Protein AF-A0A3E4VTP7-F1 (afdb_monomer)

Radius of gyration: 23.49 Å; Cα contacts (8 Å, |Δi|>4): 330; chains: 1; bounding box: 49×28×73 Å

pLDDT: mean 88.79, std 12.53, range [45.19, 98.56]

Foldseek 3Di:
DWWKWKWFQWPQGIWIQGPVQQWIDDPNDIWHFPDADPDPFQWTWTDDDPWTWIWHCPVVQQWIWIWGFADWADQPPPFIARLVCLLVQLLVCLVVLCVVLVPDDPLSVLLNVVLVVQSVQSNVVQWHHYNVLDIGGNVCPLDDDDDQDPVPPPDDDPDSSVSSNSSSVSSVVCVVVGDGDPDSIGIDPDIIRGPDIDIDD

Sequence (201 aa):
MRATVYTFVTSGGTFKIYKESNLISFKDRTYNIVKEGKDDTNYMVCKSDNTIKLIRFDLANDNIIEYDYIETFEWKDVALYDKAKLVAGLYRNIDTYIHNNNLKGDKAVMFRKYAGIMIGGIQDGTITMNNNGSFTDSTGKLSSDGTFDKTWTGKKKNTLNNILNLVADYIIDYLPQMPILDSCWQQVGKPYLILKANKSE

Secondary structure (DSSP, 8-state):
-PPPEEEEEETTEEEEEEGGGTEEEETTEEEEEEEEPPGGG-EEEEEETTEEEEEEEEGGGTEEEEEEE--EEEETTTEEEEHHHHHHHHHHHHHHHHHHTT--THHHHHHHHHHHHHHHHHHHT-EEE-TTS-EEETTSTT--SS---TT-TTSS---HHHHHHHHHHHHHHHGGGSPPBSSSEEE-SS-EEEEEEEEE-

Nearest PDB structures (foldseek):
  2kd2-assembly1_A  TM=4.462E-01  e=1.427E+00  Mus musculus

Organism: NCBI:txid310297

Structure (mmCIF, N/CA/C/O backbone):
data_AF-A0A3E4VTP7-F1
#
_entry.id   AF-A0A3E4VTP7-F1
#
loop_
_atom_site.group_PDB
_atom_site.id
_atom_site.type_symbol
_atom_site.label_atom_id
_atom_site.label_alt_id
_atom_site.label_comp_id
_atom_site.label_asym_id
_atom_site.label_entity_id
_atom_site.label_seq_id
_atom_site.pdbx_PDB_ins_code
_atom_site.Cartn_x
_atom_site.Cartn_y
_atom_site.Cartn_z
_atom_site.occupancy
_atom_site.B_iso_or_equiv
_atom_site.auth_seq_id
_atom_site.auth_comp_id
_atom_site.auth_asym_id
_atom_site.auth_atom_id
_atom_site.pdbx_PDB_model_num
ATOM 1 N N . MET A 1 1 ? 9.468 15.297 -38.541 1.00 57.06 1 MET A N 1
ATOM 2 C CA . MET A 1 1 ? 10.295 15.123 -37.329 1.00 57.06 1 MET A CA 1
ATOM 3 C C . MET A 1 1 ? 10.502 13.630 -37.152 1.00 57.06 1 MET A C 1
ATOM 5 O O . MET A 1 1 ? 9.531 12.898 -37.290 1.00 57.06 1 MET A O 1
ATOM 9 N N . ARG A 1 2 ? 11.742 13.182 -36.981 1.00 65.62 2 ARG A N 1
ATOM 10 C CA . ARG A 1 2 ? 12.085 11.774 -36.758 1.00 65.62 2 ARG A CA 1
ATOM 11 C C . ARG A 1 2 ? 11.952 11.491 -35.260 1.00 65.62 2 ARG A C 1
ATOM 13 O O . ARG A 1 2 ? 12.469 12.277 -34.474 1.00 65.62 2 ARG A O 1
ATOM 20 N N . ALA A 1 3 ? 11.156 10.492 -34.882 1.00 83.62 3 ALA A N 1
ATOM 21 C CA . ALA A 1 3 ? 10.877 10.195 -33.479 1.00 83.62 3 ALA A CA 1
ATOM 22 C C . ALA A 1 3 ? 12.016 9.343 -32.912 1.00 83.62 3 ALA A C 1
ATOM 24 O O . ALA A 1 3 ? 12.280 8.249 -33.413 1.00 83.62 3 ALA A O 1
ATOM 25 N N . THR A 1 4 ? 12.678 9.836 -31.871 1.00 92.50 4 THR A N 1
ATOM 26 C CA . THR A 1 4 ? 13.746 9.116 -31.192 1.00 92.50 4 THR A CA 1
ATOM 27 C C . THR A 1 4 ? 13.151 7.955 -30.406 1.00 92.50 4 THR A C 1
ATOM 29 O O . THR A 1 4 ? 12.372 8.149 -29.466 1.00 92.50 4 THR A O 1
ATOM 32 N N . VAL A 1 5 ? 13.574 6.737 -30.745 1.00 94.12 5 VAL A N 1
ATOM 33 C CA . VAL A 1 5 ? 13.184 5.526 -30.017 1.00 94.12 5 VAL A CA 1
ATOM 34 C C . VAL A 1 5 ? 14.414 4.850 -29.432 1.00 94.12 5 VAL A C 1
ATOM 36 O O . VAL A 1 5 ? 15.322 4.444 -30.161 1.00 94.12 5 VAL A O 1
ATOM 39 N N . TYR A 1 6 ? 14.425 4.687 -28.110 1.00 94.12 6 TYR A N 1
ATOM 40 C CA . TYR A 1 6 ? 15.395 3.837 -27.420 1.00 94.12 6 TYR A CA 1
ATOM 41 C C . TYR A 1 6 ? 14.793 2.450 -27.241 1.00 94.12 6 TYR A C 1
ATOM 43 O O . TYR A 1 6 ? 13.688 2.317 -26.721 1.00 94.12 6 TYR A O 1
ATOM 51 N N . THR A 1 7 ? 15.503 1.416 -27.678 1.00 95.06 7 THR A N 1
ATOM 52 C CA . THR A 1 7 ? 15.056 0.023 -27.599 1.00 95.06 7 THR A CA 1
ATOM 53 C C . THR A 1 7 ? 16.036 -0.791 -26.770 1.00 95.06 7 THR A C 1
ATOM 55 O O . THR A 1 7 ? 17.199 -0.912 -27.151 1.00 95.06 7 THR A O 1
ATOM 58 N N . PHE A 1 8 ? 15.552 -1.404 -25.694 1.00 95.31 8 PHE A N 1
ATOM 59 C CA . PHE A 1 8 ? 16.302 -2.352 -24.876 1.00 95.31 8 PHE A CA 1
ATOM 60 C C . PHE A 1 8 ? 15.713 -3.746 -25.064 1.00 95.31 8 PHE A C 1
ATOM 62 O O . PHE A 1 8 ? 14.567 -4.004 -24.697 1.00 95.31 8 PHE A O 1
ATOM 69 N N . VAL A 1 9 ? 16.490 -4.653 -25.644 1.00 95.56 9 VAL A N 1
ATOM 70 C CA . VAL A 1 9 ? 16.162 -6.079 -25.662 1.00 95.56 9 VAL A CA 1
ATOM 71 C C . VAL A 1 9 ? 16.656 -6.662 -24.349 1.00 95.56 9 VAL A C 1
ATOM 73 O O . VAL A 1 9 ? 17.843 -6.562 -24.043 1.00 95.56 9 VAL A O 1
ATOM 76 N N . THR A 1 10 ? 15.753 -7.255 -23.577 1.00 95.19 10 THR A N 1
ATOM 77 C CA . THR A 1 10 ? 16.058 -7.836 -22.268 1.00 95.19 10 THR A CA 1
ATOM 78 C C . THR A 1 10 ? 15.679 -9.310 -22.217 1.00 95.19 10 THR A C 1
ATOM 80 O O . THR A 1 10 ? 14.916 -9.799 -23.052 1.00 95.19 10 THR A O 1
ATOM 83 N N . SER A 1 11 ? 16.150 -10.005 -21.186 1.00 94.31 11 SER A N 1
ATOM 84 C CA . SER A 1 11 ? 15.730 -11.375 -20.855 1.00 94.31 11 SER A CA 1
ATOM 85 C C . SER A 1 11 ? 14.214 -11.542 -20.651 1.00 94.31 11 SER A C 1
ATOM 87 O O . SER A 1 11 ? 13.704 -12.649 -20.801 1.00 94.31 11 SER A O 1
ATOM 89 N N . GLY A 1 12 ? 13.481 -10.466 -20.333 1.00 90.12 12 GLY A N 1
ATOM 90 C CA . GLY A 1 12 ? 12.031 -10.487 -20.100 1.00 90.12 12 GLY A CA 1
ATOM 91 C C . GLY A 1 12 ? 11.178 -9.891 -21.221 1.00 90.12 12 GLY A C 1
ATOM 92 O O . GLY A 1 12 ? 9.968 -9.750 -21.034 1.00 90.12 12 GLY A O 1
ATOM 93 N N . GLY A 1 13 ? 11.782 -9.508 -22.350 1.00 91.62 13 GLY A N 1
ATOM 94 C CA . GLY A 1 13 ? 11.101 -8.864 -23.475 1.00 91.62 13 GLY A CA 1
ATOM 95 C C . GLY A 1 13 ? 11.787 -7.579 -23.939 1.00 91.62 13 GLY A C 1
ATOM 96 O O . GLY A 1 13 ? 12.895 -7.251 -23.518 1.00 91.62 13 GLY A O 1
ATOM 97 N N . THR A 1 14 ? 11.129 -6.836 -24.827 1.00 94.06 14 THR A N 1
ATOM 98 C CA . THR A 1 14 ? 11.679 -5.591 -25.385 1.00 94.06 14 THR A CA 1
ATOM 99 C C . THR A 1 14 ? 11.030 -4.376 -24.732 1.00 94.06 14 THR A C 1
ATOM 101 O O . THR A 1 14 ? 9.811 -4.230 -24.801 1.00 94.06 14 THR A O 1
ATOM 104 N N . PHE A 1 15 ? 11.839 -3.494 -24.143 1.00 93.81 15 PHE A N 1
ATOM 105 C CA . PHE A 1 15 ? 11.421 -2.158 -23.721 1.00 93.81 15 PHE A CA 1
ATOM 106 C C . PHE A 1 15 ? 11.662 -1.163 -24.853 1.00 93.81 15 PHE A C 1
ATOM 108 O O . PHE A 1 15 ? 12.735 -1.158 -25.460 1.00 93.81 15 PHE A O 1
ATOM 115 N N . LYS A 1 16 ? 10.688 -0.293 -25.114 1.00 95.00 16 LYS A N 1
ATOM 116 C CA . LYS A 1 16 ? 10.824 0.826 -26.054 1.00 95.00 16 LYS A CA 1
ATOM 117 C C . LYS A 1 16 ? 10.426 2.128 -25.387 1.00 95.00 16 LYS A C 1
ATOM 119 O O . LYS A 1 16 ? 9.332 2.202 -24.841 1.00 95.00 16 LYS A O 1
ATOM 124 N N . ILE A 1 17 ? 11.278 3.141 -25.473 1.00 94.62 17 ILE A N 1
ATOM 125 C CA . ILE A 1 17 ? 11.015 4.497 -24.986 1.00 94.62 17 ILE A CA 1
ATOM 126 C C . ILE A 1 17 ? 10.865 5.402 -26.204 1.00 94.62 17 ILE A C 1
ATOM 128 O O . ILE A 1 17 ? 11.804 5.530 -26.990 1.00 94.62 17 ILE A O 1
ATOM 132 N N . TYR A 1 18 ? 9.697 6.019 -26.352 1.00 93.81 18 TYR A N 1
ATOM 133 C CA . TYR A 1 18 ? 9.375 6.966 -27.416 1.00 93.81 18 TYR A CA 1
ATOM 134 C C . TYR A 1 18 ? 9.501 8.381 -26.851 1.00 93.81 18 TYR A C 1
ATOM 136 O O . TYR A 1 18 ? 8.583 8.866 -26.182 1.00 93.81 18 TYR A O 1
ATOM 144 N N . LYS A 1 19 ? 10.649 9.024 -27.086 1.00 88.69 19 LYS A N 1
ATOM 145 C CA . LYS A 1 19 ? 11.051 10.248 -26.376 1.00 88.69 19 LYS A CA 1
ATOM 146 C C . LYS A 1 19 ? 10.074 11.401 -26.600 1.00 88.69 19 LYS A C 1
ATOM 148 O O . LYS A 1 19 ? 9.619 12.019 -25.651 1.00 88.69 19 LYS A O 1
ATOM 153 N N . GLU A 1 20 ? 9.713 11.673 -27.848 1.00 90.12 20 GLU A N 1
ATOM 154 C CA . GLU A 1 20 ? 8.872 12.823 -28.199 1.00 90.12 20 GLU A CA 1
ATOM 155 C C . GLU A 1 20 ? 7.401 12.612 -27.822 1.00 90.12 20 GLU A C 1
ATOM 157 O O . GLU A 1 20 ? 6.649 13.575 -27.708 1.00 90.12 20 GLU A O 1
ATOM 162 N N . SER A 1 21 ? 6.979 11.359 -27.630 1.00 91.12 21 SER A N 1
ATOM 163 C CA . SER A 1 21 ? 5.615 11.019 -27.207 1.00 91.12 21 SER A CA 1
ATOM 164 C C . SER A 1 21 ? 5.485 10.807 -25.697 1.00 91.12 21 SER A C 1
ATOM 166 O O . SER A 1 21 ? 4.370 10.611 -25.227 1.00 91.12 21 SER A O 1
ATOM 168 N N . ASN A 1 22 ? 6.589 10.837 -24.937 1.00 92.81 22 ASN A N 1
ATOM 169 C CA . ASN A 1 22 ? 6.624 10.495 -23.511 1.00 92.81 22 ASN A CA 1
ATOM 170 C C . ASN A 1 22 ? 5.959 9.138 -23.216 1.00 92.81 22 ASN A C 1
ATOM 172 O O . ASN A 1 22 ? 5.164 9.010 -22.285 1.00 92.81 22 ASN A O 1
ATOM 176 N N . LEU A 1 23 ? 6.263 8.117 -24.022 1.00 94.06 23 LEU A N 1
ATOM 177 C CA . LEU A 1 23 ? 5.707 6.774 -23.855 1.00 94.06 23 LEU A CA 1
ATOM 178 C C . LEU A 1 23 ? 6.805 5.756 -23.588 1.00 94.06 23 LEU A C 1
ATOM 180 O O . LEU A 1 23 ? 7.872 5.800 -24.200 1.00 94.06 23 LEU A O 1
ATOM 184 N N . ILE A 1 24 ? 6.485 4.765 -22.764 1.00 93.94 24 ILE A N 1
ATOM 185 C CA . ILE A 1 24 ? 7.241 3.520 -22.689 1.00 93.94 24 ILE A CA 1
ATOM 186 C C . ILE A 1 24 ? 6.337 2.342 -23.036 1.00 93.94 24 ILE A C 1
ATOM 188 O O . ILE A 1 24 ? 5.177 2.293 -22.630 1.00 93.94 24 ILE A O 1
ATOM 192 N N . SER A 1 25 ? 6.863 1.386 -23.793 1.00 93.50 25 SER A N 1
ATOM 193 C CA . SER A 1 25 ? 6.188 0.132 -24.110 1.00 93.50 25 SER A CA 1
ATOM 194 C C . SER A 1 25 ? 7.004 -1.057 -23.621 1.00 93.50 25 SER A C 1
ATOM 196 O O . SER A 1 25 ? 8.213 -1.118 -23.854 1.00 93.50 25 SER A O 1
ATOM 198 N N . PHE A 1 26 ? 6.337 -1.987 -22.937 1.00 89.50 26 PHE A N 1
ATOM 199 C CA . PHE A 1 26 ? 6.904 -3.244 -22.456 1.00 89.50 26 PHE A CA 1
ATOM 200 C C . PHE A 1 26 ? 5.798 -4.285 -22.242 1.00 89.50 26 PHE A C 1
ATOM 202 O O . PHE A 1 26 ? 4.733 -3.944 -21.727 1.00 89.50 26 PHE A O 1
ATOM 209 N N . LYS A 1 27 ? 6.056 -5.551 -22.615 1.00 83.62 27 LYS A N 1
ATOM 210 C CA . LYS A 1 27 ? 5.104 -6.680 -22.497 1.00 83.62 27 LYS A CA 1
ATOM 211 C C . LYS A 1 27 ? 3.710 -6.347 -23.051 1.00 83.62 27 LYS A C 1
ATOM 213 O O . LYS A 1 27 ? 2.710 -6.466 -22.347 1.00 83.62 27 LYS A O 1
ATOM 218 N N . ASP A 1 28 ? 3.676 -5.851 -24.286 1.00 82.00 28 ASP A N 1
ATOM 219 C CA . ASP A 1 28 ? 2.450 -5.492 -25.017 1.00 82.00 28 ASP A CA 1
ATOM 220 C C . ASP A 1 28 ? 1.572 -4.429 -24.335 1.00 82.00 28 ASP A C 1
ATOM 222 O O . ASP A 1 28 ? 0.413 -4.232 -24.696 1.00 82.00 28 ASP A O 1
ATOM 226 N N . ARG A 1 29 ? 2.128 -3.701 -23.362 1.00 89.69 29 ARG A N 1
ATOM 227 C CA . ARG A 1 29 ? 1.486 -2.555 -22.719 1.00 89.69 29 ARG A CA 1
ATOM 228 C C . ARG A 1 29 ? 2.260 -1.288 -23.014 1.00 89.69 29 ARG A C 1
ATOM 230 O O . ARG A 1 29 ? 3.487 -1.300 -23.097 1.00 89.69 29 ARG A O 1
ATOM 237 N N . THR A 1 30 ? 1.523 -0.193 -23.125 1.00 93.69 30 THR A N 1
ATOM 238 C CA . THR A 1 30 ? 2.072 1.153 -23.257 1.00 93.69 30 THR A CA 1
ATOM 239 C C . THR A 1 30 ? 1.685 1.959 -22.028 1.00 93.69 30 THR A C 1
ATOM 241 O O . THR A 1 30 ? 0.544 1.905 -21.563 1.00 93.69 30 THR A O 1
ATOM 244 N N . TYR A 1 31 ? 2.647 2.704 -21.502 1.00 94.94 31 TYR A N 1
ATOM 245 C CA . TYR A 1 31 ? 2.489 3.577 -20.354 1.00 94.94 31 TYR A CA 1
ATOM 246 C C . TYR A 1 31 ? 2.917 4.989 -20.739 1.00 94.94 31 TYR A C 1
ATOM 248 O O . TYR A 1 31 ? 3.912 5.176 -21.441 1.00 94.94 31 TYR A O 1
ATOM 256 N N . ASN A 1 32 ? 2.189 5.978 -20.234 1.00 96.12 32 ASN A N 1
ATOM 257 C CA . ASN A 1 32 ? 2.590 7.374 -20.312 1.00 96.12 32 ASN A CA 1
ATOM 258 C C . ASN A 1 32 ? 3.646 7.644 -19.246 1.00 96.12 32 ASN A C 1
ATOM 260 O O . ASN A 1 32 ? 3.446 7.305 -18.079 1.00 96.12 32 ASN A O 1
ATOM 264 N N . ILE A 1 33 ? 4.753 8.262 -19.630 1.00 94.69 33 ILE A N 1
ATOM 265 C CA . ILE A 1 33 ? 5.780 8.731 -18.707 1.00 94.69 33 ILE A CA 1
ATOM 266 C C . ILE A 1 33 ? 5.240 9.999 -18.047 1.00 94.69 33 ILE A C 1
ATOM 268 O O . ILE A 1 33 ? 4.937 10.983 -18.716 1.00 94.69 33 ILE A O 1
ATOM 272 N N . VAL A 1 34 ? 5.084 9.959 -16.725 1.00 94.69 34 VAL A N 1
ATOM 273 C CA . VAL A 1 34 ? 4.559 11.089 -15.937 1.00 94.69 34 VAL A CA 1
ATOM 274 C C . VAL A 1 34 ? 5.653 11.801 -15.151 1.00 94.69 34 VAL A C 1
ATOM 276 O O . VAL A 1 34 ? 5.479 12.947 -14.742 1.00 94.69 34 VAL A O 1
ATOM 279 N N . LYS A 1 35 ? 6.783 11.127 -14.927 1.00 93.31 35 LYS A N 1
ATOM 280 C CA . LYS A 1 35 ? 7.958 11.700 -14.280 1.00 93.31 35 LYS A CA 1
ATOM 281 C C . LYS A 1 35 ? 9.200 10.949 -14.725 1.00 93.31 35 LYS A C 1
ATOM 283 O O . LYS A 1 35 ? 9.225 9.722 -14.687 1.00 93.31 35 LYS A O 1
ATOM 288 N N . GLU A 1 36 ? 10.241 11.693 -15.049 1.00 90.00 36 GLU A N 1
ATOM 289 C CA . GLU A 1 36 ? 11.584 11.158 -15.239 1.00 90.00 36 GLU A CA 1
ATOM 290 C C . GLU A 1 36 ? 12.431 11.506 -14.014 1.00 90.00 36 GLU A C 1
ATOM 292 O O . GLU A 1 36 ? 12.291 12.583 -13.418 1.00 90.00 36 GLU A O 1
ATOM 297 N N . GLY A 1 37 ? 13.267 10.562 -13.593 1.00 82.38 37 GLY A N 1
ATOM 298 C CA . GLY A 1 37 ? 14.292 10.809 -12.594 1.00 82.38 37 GLY A CA 1
ATOM 299 C C . GLY A 1 37 ? 15.226 11.908 -13.079 1.00 82.38 37 GLY A C 1
ATOM 300 O O . GLY A 1 37 ? 15.591 11.952 -14.251 1.00 82.38 37 GLY A O 1
ATOM 301 N N . LYS A 1 38 ? 15.584 12.819 -12.176 1.00 73.75 38 LYS A N 1
ATOM 302 C CA . LYS A 1 38 ? 16.629 13.808 -12.441 1.00 73.75 38 LYS A CA 1
ATOM 303 C C . LYS A 1 38 ? 17.991 13.183 -12.140 1.00 73.75 38 LYS A C 1
ATOM 305 O O . LYS A 1 38 ? 18.078 12.274 -11.306 1.00 73.75 38 LYS A O 1
ATOM 310 N N . ASP A 1 39 ? 19.022 13.697 -12.800 1.00 69.25 39 ASP A N 1
ATOM 311 C CA . ASP A 1 39 ? 20.422 13.354 -12.530 1.00 69.25 39 ASP A CA 1
ATOM 312 C C . ASP A 1 39 ? 20.701 11.839 -12.682 1.00 69.25 39 ASP A C 1
ATOM 314 O O . ASP A 1 39 ? 20.143 11.184 -13.563 1.00 69.25 39 ASP A O 1
ATOM 318 N N . ASP A 1 40 ? 21.536 11.261 -11.814 1.00 61.22 40 ASP A N 1
ATOM 319 C CA . ASP A 1 40 ? 22.045 9.879 -11.891 1.00 61.22 40 ASP A CA 1
ATOM 320 C C . ASP A 1 40 ? 21.025 8.785 -11.509 1.00 61.22 40 ASP A C 1
ATOM 322 O O . ASP A 1 40 ? 21.361 7.603 -11.398 1.00 61.22 40 ASP A O 1
ATOM 326 N N . THR A 1 41 ? 19.763 9.147 -11.265 1.00 66.69 41 THR A N 1
ATOM 327 C CA . THR A 1 41 ? 18.771 8.213 -10.704 1.00 66.69 41 THR A CA 1
ATOM 328 C C . THR A 1 41 ? 18.135 7.277 -11.738 1.00 66.69 41 THR A C 1
ATOM 330 O O . THR A 1 41 ? 17.544 6.272 -11.340 1.00 66.69 41 THR A O 1
ATOM 333 N N . ASN A 1 42 ? 18.287 7.570 -13.039 1.00 89.00 42 ASN A N 1
ATOM 334 C CA . ASN A 1 42 ? 17.912 6.723 -14.182 1.00 89.00 42 ASN A CA 1
ATOM 335 C C . ASN A 1 42 ? 16.601 5.934 -13.975 1.00 89.00 42 ASN A C 1
ATOM 337 O O . ASN A 1 42 ? 16.578 4.708 -14.072 1.00 89.00 42 ASN A O 1
ATOM 341 N N . TYR A 1 43 ? 15.492 6.614 -13.670 1.00 93.31 43 TYR A N 1
ATOM 342 C CA . TYR A 1 43 ? 14.177 5.976 -13.551 1.00 9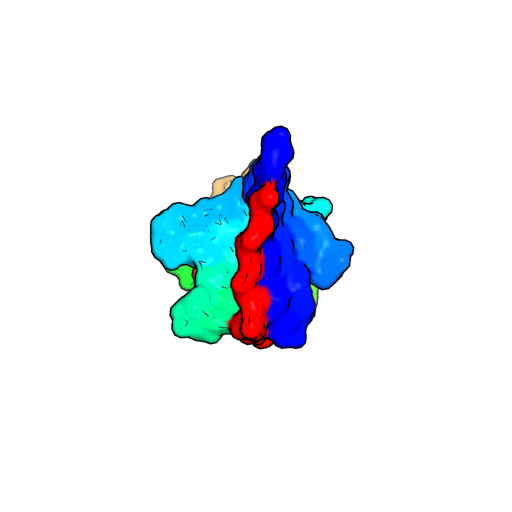3.31 43 TYR A CA 1
ATOM 343 C C . TYR A 1 43 ? 13.086 6.749 -14.285 1.00 93.31 43 TYR A C 1
ATOM 345 O O . TYR A 1 43 ? 13.209 7.942 -14.551 1.00 93.31 43 TYR A O 1
ATOM 353 N N . MET A 1 44 ? 11.982 6.067 -14.566 1.00 94.44 44 MET A N 1
ATOM 354 C CA . MET A 1 44 ? 10.759 6.651 -15.103 1.00 94.44 44 MET A CA 1
ATOM 355 C C . MET A 1 44 ? 9.574 6.178 -14.270 1.00 94.44 44 MET A C 1
ATOM 357 O O . MET A 1 44 ? 9.433 4.985 -14.012 1.00 94.44 44 MET A O 1
ATOM 361 N N . VAL A 1 45 ? 8.718 7.105 -13.849 1.00 95.25 45 VAL A N 1
ATOM 362 C CA . VAL A 1 45 ? 7.387 6.776 -13.334 1.00 95.25 45 VAL A CA 1
ATOM 363 C C . VAL A 1 45 ? 6.424 6.823 -14.501 1.00 95.25 45 VAL A C 1
ATOM 365 O O . VAL A 1 45 ? 6.345 7.819 -15.228 1.00 95.25 45 VAL A O 1
ATOM 368 N N . CYS A 1 46 ? 5.691 5.736 -14.672 1.00 94.69 46 CYS A N 1
ATOM 369 C CA . CYS A 1 46 ? 4.845 5.506 -15.820 1.00 94.69 46 CYS A CA 1
ATOM 370 C C . CYS A 1 46 ? 3.435 5.135 -15.360 1.00 94.69 46 CYS A C 1
ATOM 372 O O . CYS A 1 46 ? 3.265 4.410 -14.379 1.00 94.69 46 CYS A O 1
ATOM 374 N N . LYS A 1 47 ? 2.418 5.618 -16.073 1.00 95.12 47 LYS A N 1
ATOM 375 C CA . LYS A 1 47 ? 1.010 5.362 -15.767 1.00 95.12 47 LYS A CA 1
ATOM 376 C C . LYS A 1 47 ? 0.274 4.793 -16.976 1.00 95.12 47 LYS A C 1
ATOM 378 O O . LYS A 1 47 ? 0.421 5.290 -18.093 1.00 95.12 47 LYS A O 1
ATOM 383 N N . SER A 1 48 ? -0.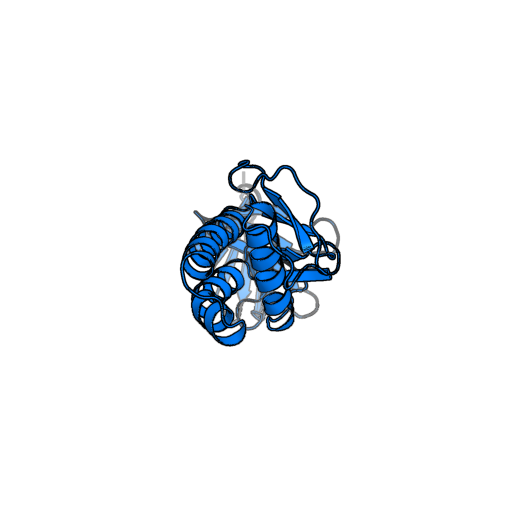539 3.772 -16.736 1.00 93.25 48 SER A N 1
ATOM 384 C CA . SER A 1 48 ? -1.492 3.215 -17.699 1.00 93.25 48 SER A CA 1
ATOM 385 C C . SER A 1 48 ? -2.750 2.808 -16.938 1.00 93.25 48 SER A C 1
ATOM 387 O O . SER A 1 48 ? -2.663 2.031 -15.987 1.00 93.25 48 SER A O 1
ATOM 389 N N . ASP A 1 49 ? -3.893 3.398 -17.285 1.00 89.19 49 ASP A N 1
ATOM 390 C CA . ASP A 1 49 ? -5.146 3.288 -16.530 1.00 89.19 49 ASP A CA 1
ATOM 391 C C . ASP A 1 49 ? -4.943 3.559 -15.021 1.00 89.19 49 ASP A C 1
ATOM 393 O O . ASP A 1 49 ? -4.481 4.637 -14.627 1.00 89.19 49 ASP A O 1
ATOM 397 N N . ASN A 1 50 ? -5.240 2.567 -14.175 1.00 86.75 50 ASN A N 1
ATOM 398 C CA . ASN A 1 50 ? -5.050 2.601 -12.721 1.00 86.75 50 ASN A CA 1
ATOM 399 C C . ASN A 1 50 ? -3.706 2.006 -12.265 1.00 86.75 50 ASN A C 1
ATOM 401 O O . ASN A 1 50 ? -3.464 1.881 -11.068 1.00 86.75 50 ASN A O 1
ATOM 405 N N . THR A 1 51 ? -2.832 1.626 -13.197 1.00 90.38 51 THR A N 1
ATOM 406 C CA . THR A 1 51 ? -1.515 1.061 -12.890 1.00 90.38 51 THR A CA 1
ATOM 407 C C . THR A 1 51 ? -0.463 2.160 -12.907 1.00 90.38 51 THR A C 1
ATOM 409 O O . THR A 1 51 ? -0.315 2.875 -13.902 1.00 90.38 51 THR A O 1
ATOM 412 N N . ILE A 1 52 ? 0.305 2.257 -11.825 1.00 94.44 52 ILE A N 1
ATOM 413 C CA . ILE A 1 52 ? 1.484 3.114 -11.731 1.00 94.44 52 ILE A CA 1
ATOM 414 C C . ILE A 1 52 ? 2.699 2.209 -11.538 1.00 94.44 52 ILE A C 1
ATOM 416 O O . ILE A 1 52 ? 2.723 1.374 -10.635 1.00 94.44 52 ILE A O 1
ATOM 420 N N . LYS A 1 53 ? 3.700 2.385 -12.396 1.00 94.62 53 LYS A N 1
ATOM 421 C CA . LYS A 1 53 ? 4.967 1.654 -12.357 1.00 94.62 53 LYS A CA 1
ATOM 422 C C . LYS A 1 53 ? 6.117 2.629 -12.182 1.00 94.62 53 LYS A C 1
ATOM 424 O O . LYS A 1 53 ? 6.082 3.724 -12.742 1.00 94.62 53 LYS A O 1
ATOM 429 N N . LEU A 1 54 ? 7.155 2.203 -11.478 1.00 95.38 54 LEU A N 1
ATOM 430 C CA . LEU A 1 54 ? 8.475 2.813 -11.571 1.00 95.38 54 LEU A CA 1
ATOM 431 C C . LEU A 1 54 ? 9.392 1.835 -12.300 1.00 95.38 54 LEU A C 1
ATOM 433 O O . LEU A 1 54 ? 9.503 0.671 -11.928 1.00 95.38 54 LEU A O 1
ATOM 437 N N . ILE A 1 55 ? 10.028 2.309 -13.364 1.00 94.62 55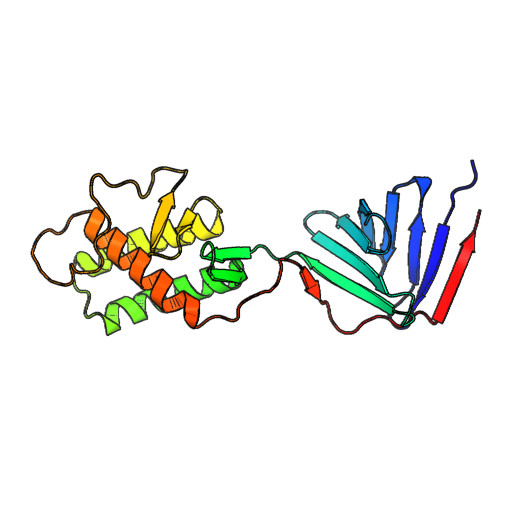 ILE A N 1
ATOM 438 C CA . ILE A 1 55 ? 10.970 1.543 -14.174 1.00 94.62 55 ILE A CA 1
ATOM 439 C C . ILE A 1 55 ? 12.338 2.171 -13.964 1.00 94.62 55 ILE A C 1
ATOM 441 O O . ILE A 1 55 ? 12.565 3.312 -14.360 1.00 94.62 55 ILE A O 1
ATOM 445 N N . ARG A 1 56 ? 13.232 1.442 -13.300 1.00 94.44 56 ARG A N 1
ATOM 446 C CA . ARG A 1 56 ? 14.600 1.872 -13.013 1.00 94.44 56 ARG A CA 1
ATOM 447 C C . ARG A 1 56 ? 15.561 1.206 -13.990 1.00 94.44 56 ARG A C 1
ATOM 449 O O . ARG A 1 56 ? 15.556 -0.013 -14.131 1.00 94.44 56 ARG A O 1
ATOM 456 N N . PHE A 1 57 ? 16.403 2.005 -14.623 1.00 92.81 57 PHE A N 1
ATOM 457 C CA . PHE A 1 57 ? 17.469 1.575 -15.514 1.00 92.81 57 PHE A CA 1
ATOM 458 C C . PHE A 1 57 ? 18.773 1.533 -14.717 1.00 92.81 57 PHE A C 1
ATOM 460 O O . PHE A 1 57 ? 19.472 2.533 -14.559 1.00 92.81 57 PHE A O 1
ATOM 467 N N . ASP A 1 58 ? 19.089 0.359 -14.184 1.00 92.75 58 ASP A N 1
ATOM 468 C CA . ASP A 1 58 ? 20.354 0.080 -13.514 1.00 92.75 58 ASP A CA 1
ATOM 469 C C . ASP A 1 58 ? 21.409 -0.323 -14.551 1.00 92.75 58 ASP A C 1
ATOM 471 O O . ASP A 1 58 ? 21.796 -1.484 -14.687 1.00 92.75 58 ASP A O 1
ATOM 475 N N . LEU A 1 59 ? 21.827 0.668 -15.341 1.00 89.69 59 LEU A N 1
ATOM 476 C CA . LEU A 1 59 ? 22.722 0.475 -16.482 1.00 89.69 59 LEU A CA 1
ATOM 477 C C . LEU A 1 59 ? 24.116 -0.020 -16.075 1.00 89.69 59 LEU A C 1
ATOM 479 O O . LEU A 1 59 ? 24.784 -0.652 -16.880 1.00 89.69 59 LEU A O 1
ATOM 483 N N . ALA A 1 60 ? 24.551 0.233 -14.837 1.00 90.94 60 ALA A N 1
ATOM 484 C CA . ALA A 1 60 ? 25.840 -0.247 -14.337 1.00 90.94 60 ALA A CA 1
ATOM 485 C C . ALA A 1 60 ? 25.875 -1.775 -14.168 1.00 90.94 60 ALA A C 1
ATOM 487 O O . ALA A 1 60 ? 26.941 -2.377 -14.254 1.00 90.94 60 ALA A O 1
ATOM 488 N N . ASN A 1 61 ? 24.712 -2.390 -13.941 1.00 93.44 61 ASN A N 1
ATOM 489 C CA . ASN A 1 61 ? 24.553 -3.836 -13.797 1.00 93.44 61 ASN A CA 1
ATOM 490 C C . ASN A 1 61 ? 23.776 -4.450 -14.970 1.00 93.44 61 ASN A C 1
ATOM 492 O O . ASN A 1 61 ? 23.229 -5.543 -14.828 1.00 93.44 61 ASN A O 1
ATOM 496 N N . ASP A 1 62 ? 23.669 -3.728 -16.091 1.00 94.75 62 ASP A N 1
ATOM 497 C CA . ASP A 1 62 ? 22.901 -4.123 -17.271 1.00 94.75 62 ASP A CA 1
ATOM 498 C C . ASP A 1 62 ? 21.465 -4.556 -16.938 1.00 94.75 62 ASP A C 1
ATOM 500 O O . ASP A 1 62 ? 20.958 -5.525 -17.490 1.00 94.75 62 ASP A O 1
ATOM 504 N N . ASN A 1 63 ? 20.779 -3.868 -16.023 1.00 95.62 63 ASN A N 1
ATOM 505 C CA . ASN A 1 63 ? 19.457 -4.277 -15.554 1.00 95.62 63 ASN A CA 1
ATOM 506 C C . ASN A 1 63 ? 18.385 -3.210 -15.772 1.00 95.62 63 ASN A C 1
ATOM 508 O O . ASN A 1 63 ? 18.600 -2.013 -15.588 1.00 95.62 63 ASN A O 1
ATOM 512 N N . ILE A 1 64 ? 17.174 -3.671 -16.075 1.00 95.12 64 ILE A N 1
ATOM 513 C CA . ILE A 1 64 ? 15.947 -2.889 -15.924 1.00 95.12 64 ILE A CA 1
ATOM 514 C C . ILE A 1 64 ? 15.136 -3.511 -14.793 1.00 95.12 64 ILE A C 1
ATOM 516 O O . ILE A 1 64 ? 14.847 -4.706 -14.810 1.00 95.12 64 ILE A O 1
ATOM 520 N N . ILE A 1 65 ? 14.770 -2.705 -13.803 1.00 95.19 65 ILE A N 1
ATOM 521 C CA . ILE A 1 65 ? 14.024 -3.141 -12.624 1.00 95.19 65 ILE A CA 1
ATOM 522 C C . ILE A 1 65 ? 12.647 -2.488 -12.650 1.00 95.19 65 ILE A C 1
ATOM 524 O O . ILE A 1 65 ? 12.520 -1.272 -12.788 1.00 95.19 65 ILE A O 1
ATOM 528 N N . GLU A 1 66 ? 11.615 -3.310 -12.517 1.00 94.81 66 GLU A N 1
ATOM 529 C CA . GLU A 1 66 ? 10.226 -2.875 -12.466 1.00 94.81 66 GLU A CA 1
ATOM 530 C C . GLU A 1 66 ? 9.749 -2.840 -11.013 1.00 94.81 66 GLU A C 1
ATOM 532 O O . GLU A 1 66 ? 10.010 -3.767 -10.248 1.00 94.81 66 GLU A O 1
ATOM 537 N N . TYR A 1 67 ? 9.038 -1.779 -10.645 1.00 95.31 67 TYR A N 1
ATOM 538 C CA . TYR A 1 67 ? 8.410 -1.616 -9.342 1.00 95.31 67 TYR A CA 1
ATOM 539 C C . TYR A 1 67 ? 6.925 -1.301 -9.510 1.00 95.31 67 TYR A C 1
ATOM 541 O O . TYR A 1 67 ? 6.544 -0.480 -10.350 1.00 95.31 67 TYR A O 1
ATOM 549 N N . ASP A 1 68 ? 6.103 -1.931 -8.677 1.00 94.75 68 ASP A N 1
ATOM 550 C CA . ASP A 1 68 ? 4.698 -1.599 -8.488 1.00 94.75 68 ASP A CA 1
ATOM 551 C C . ASP A 1 68 ? 4.550 -0.501 -7.444 1.00 94.75 68 ASP A C 1
ATOM 553 O O . ASP A 1 68 ? 5.223 -0.513 -6.410 1.00 94.75 68 ASP A O 1
ATOM 557 N N . TYR A 1 69 ? 3.647 0.439 -7.718 1.00 94.94 69 TYR A N 1
ATOM 558 C CA . TYR A 1 69 ? 3.166 1.350 -6.695 1.00 94.94 69 TYR A CA 1
ATOM 559 C C . TYR A 1 69 ? 2.178 0.621 -5.787 1.00 94.94 69 TYR A C 1
ATOM 561 O O . TYR A 1 69 ? 1.186 0.061 -6.260 1.00 94.94 69 TYR A O 1
ATOM 569 N N . ILE A 1 70 ? 2.419 0.685 -4.484 1.00 94.44 70 ILE A N 1
ATOM 570 C CA . ILE A 1 70 ? 1.468 0.259 -3.462 1.00 94.44 70 ILE A CA 1
ATOM 571 C C . ILE A 1 70 ? 1.062 1.460 -2.620 1.00 94.44 70 ILE A C 1
ATOM 573 O O . ILE A 1 70 ? 1.882 2.309 -2.270 1.00 94.44 70 ILE A O 1
ATOM 577 N N . GLU A 1 71 ? -0.220 1.536 -2.278 1.00 96.00 71 GLU A N 1
ATOM 578 C CA . GLU A 1 71 ? -0.668 2.527 -1.310 1.00 96.00 71 GLU A CA 1
ATOM 579 C C . GLU A 1 71 ? -0.175 2.140 0.084 1.00 96.00 71 GLU A C 1
ATOM 581 O O . GLU A 1 71 ? -0.322 0.996 0.526 1.00 96.00 71 GLU A O 1
ATOM 586 N N . THR A 1 72 ? 0.381 3.115 0.793 1.00 97.06 72 THR A N 1
ATOM 587 C CA . THR A 1 72 ? 0.942 2.913 2.125 1.00 97.06 72 THR A CA 1
ATOM 588 C C . THR A 1 72 ? 0.112 3.613 3.187 1.00 97.06 72 THR A C 1
ATOM 590 O O . THR A 1 72 ? -0.465 4.672 2.944 1.00 97.06 72 THR A O 1
ATOM 593 N N . PHE A 1 73 ? 0.085 3.035 4.381 1.00 97.69 73 PHE A N 1
ATOM 594 C CA . PHE A 1 73 ? -0.349 3.706 5.597 1.00 97.69 73 PHE A CA 1
ATOM 595 C C . PHE A 1 73 ? 0.880 4.032 6.442 1.00 97.69 73 PHE A C 1
ATOM 597 O O . PHE A 1 73 ? 1.703 3.154 6.697 1.00 97.69 73 PHE A O 1
ATOM 604 N N . GLU A 1 74 ? 1.006 5.283 6.870 1.00 96.69 74 GLU A N 1
ATOM 605 C CA . GLU A 1 74 ? 2.089 5.713 7.746 1.00 96.69 74 GLU A CA 1
ATOM 606 C C . GLU A 1 74 ? 1.609 5.718 9.200 1.00 96.69 74 GLU A C 1
ATOM 608 O O . GLU A 1 74 ? 0.672 6.436 9.560 1.00 96.69 74 GLU A O 1
ATOM 613 N N . TRP A 1 75 ? 2.284 4.946 10.052 1.00 95.75 75 TRP A N 1
ATOM 614 C CA . TRP A 1 75 ? 2.273 5.220 11.480 1.00 95.75 75 TRP A CA 1
ATOM 615 C C . TRP A 1 75 ? 3.330 6.283 11.733 1.00 95.75 75 TRP A C 1
ATOM 617 O O . TRP A 1 75 ? 4.529 5.992 11.704 1.00 95.75 75 TRP A O 1
ATOM 627 N N . LYS A 1 76 ? 2.860 7.522 11.882 1.00 93.88 76 LYS A N 1
ATOM 628 C CA . LYS A 1 76 ? 3.683 8.723 11.763 1.00 93.88 76 LYS A CA 1
ATOM 629 C C . LYS A 1 76 ? 4.961 8.636 12.590 1.00 93.88 76 LYS A C 1
ATOM 631 O O . LYS A 1 76 ? 4.891 8.354 13.787 1.00 93.88 76 LYS A O 1
ATOM 636 N N . ASP A 1 77 ? 6.090 8.926 11.949 1.00 93.19 77 ASP A N 1
ATOM 637 C CA . ASP A 1 77 ? 7.434 8.916 12.545 1.00 93.19 77 ASP A CA 1
ATOM 638 C C . ASP A 1 77 ? 7.884 7.542 13.099 1.00 93.19 77 ASP A C 1
ATOM 640 O O . ASP A 1 77 ? 8.868 7.468 13.835 1.00 93.19 77 ASP A O 1
ATOM 644 N N . VAL A 1 78 ? 7.182 6.448 12.766 1.00 94.75 78 VAL A N 1
ATOM 645 C CA . VAL A 1 78 ? 7.521 5.084 13.211 1.00 94.75 78 VAL A CA 1
ATOM 646 C C . VAL A 1 78 ? 7.784 4.151 12.034 1.00 94.75 78 VAL A C 1
ATOM 648 O O . VAL A 1 78 ? 8.868 3.579 11.951 1.00 94.75 78 VAL A O 1
ATOM 651 N N . ALA A 1 79 ? 6.806 3.959 11.143 1.00 96.19 79 ALA A N 1
ATOM 652 C CA . ALA A 1 79 ? 6.925 3.012 10.032 1.00 96.19 79 ALA A CA 1
ATOM 653 C C . ALA A 1 79 ? 5.856 3.219 8.948 1.00 96.19 79 ALA A C 1
ATOM 655 O O . ALA A 1 79 ? 4.772 3.745 9.210 1.00 96.19 79 ALA A O 1
ATOM 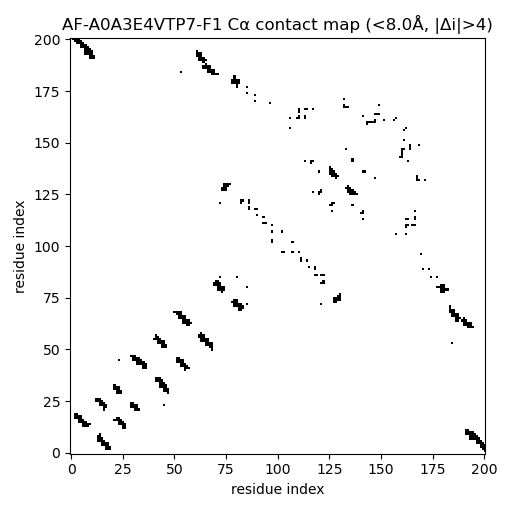656 N N . LEU A 1 80 ? 6.146 2.724 7.740 1.00 96.75 80 LEU A N 1
ATOM 657 C CA . LEU A 1 80 ? 5.185 2.593 6.645 1.00 96.75 80 LEU A CA 1
ATOM 658 C C . LEU A 1 80 ? 4.733 1.139 6.499 1.00 96.75 80 LEU A C 1
ATOM 660 O O . LEU A 1 80 ? 5.531 0.211 6.606 1.00 96.75 80 LEU A O 1
ATOM 664 N N . TYR A 1 81 ? 3.456 0.957 6.180 1.00 97.56 81 TYR A N 1
ATOM 665 C CA . TYR A 1 81 ? 2.821 -0.347 6.011 1.00 97.56 81 TYR A CA 1
ATOM 666 C C . TYR A 1 81 ? 2.064 -0.413 4.689 1.00 97.56 81 TYR A C 1
ATOM 668 O O . TYR A 1 81 ? 1.541 0.592 4.213 1.00 97.56 81 TYR A O 1
ATOM 676 N N . ASP A 1 82 ? 1.950 -1.611 4.117 1.00 97.44 82 ASP A N 1
ATOM 677 C CA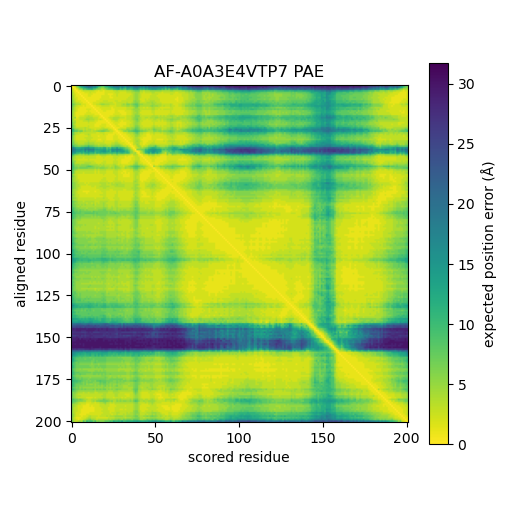 . ASP A 1 82 ? 1.048 -1.874 2.991 1.00 97.44 82 ASP A CA 1
ATOM 678 C C . ASP A 1 82 ? -0.402 -1.653 3.453 1.00 97.44 82 ASP A C 1
ATOM 680 O O . ASP A 1 82 ? -0.914 -2.396 4.300 1.00 97.44 82 ASP A O 1
ATOM 684 N N . LYS A 1 83 ? -1.059 -0.619 2.912 1.00 97.88 83 LYS A N 1
ATOM 685 C CA . LYS A 1 83 ? -2.383 -0.173 3.367 1.00 97.88 83 LYS A CA 1
ATOM 686 C C . LYS A 1 83 ? -3.439 -1.256 3.170 1.00 97.88 83 LYS A C 1
ATOM 688 O O . LYS A 1 83 ? -4.259 -1.486 4.057 1.00 97.88 83 LYS A O 1
ATOM 693 N N . ALA A 1 84 ? -3.410 -1.953 2.035 1.00 97.00 84 ALA A N 1
ATOM 694 C CA . ALA A 1 84 ? -4.392 -2.983 1.717 1.00 97.00 84 ALA A CA 1
ATOM 695 C C . ALA A 1 84 ? -4.250 -4.194 2.650 1.00 97.00 84 ALA A C 1
ATOM 697 O O . ALA A 1 84 ? -5.248 -4.700 3.176 1.00 97.00 84 ALA A O 1
ATOM 698 N N . LYS A 1 85 ? -3.010 -4.632 2.911 1.00 97.62 85 LYS A N 1
ATOM 699 C CA . LYS A 1 85 ? -2.745 -5.720 3.866 1.00 97.62 85 LYS A CA 1
ATOM 700 C C . LYS A 1 85 ? -3.120 -5.330 5.294 1.00 97.62 85 LYS A C 1
ATOM 702 O O . LYS A 1 85 ? -3.696 -6.162 5.995 1.00 97.62 85 LYS A O 1
ATOM 707 N N . LEU A 1 86 ? -2.845 -4.089 5.699 1.00 98.25 86 LEU A N 1
ATOM 708 C CA . LEU A 1 86 ? -3.205 -3.569 7.020 1.00 98.25 86 LEU A CA 1
ATOM 709 C C . LEU A 1 86 ? -4.717 -3.595 7.218 1.00 98.25 86 LEU A C 1
ATOM 711 O O . LEU A 1 86 ? -5.200 -4.204 8.169 1.00 98.25 86 LEU A O 1
ATOM 715 N N . VAL A 1 87 ? -5.469 -3.008 6.287 1.00 98.56 87 VAL A N 1
ATOM 716 C CA . VAL A 1 87 ? -6.937 -2.964 6.329 1.00 98.56 87 VAL A CA 1
ATOM 717 C C . VAL A 1 87 ? -7.534 -4.370 6.411 1.00 98.56 87 VAL A C 1
ATOM 719 O O . VAL A 1 87 ? -8.358 -4.647 7.284 1.00 98.56 87 VAL A O 1
ATOM 722 N N . ALA A 1 88 ? -7.089 -5.290 5.549 1.00 98.44 88 ALA A N 1
ATOM 723 C CA . ALA A 1 88 ? -7.570 -6.670 5.562 1.00 98.44 88 ALA A CA 1
ATOM 724 C C . ALA A 1 88 ? -7.216 -7.403 6.870 1.00 98.44 88 ALA A C 1
ATOM 726 O O . ALA A 1 88 ? -8.013 -8.191 7.386 1.00 98.44 88 ALA A O 1
ATOM 72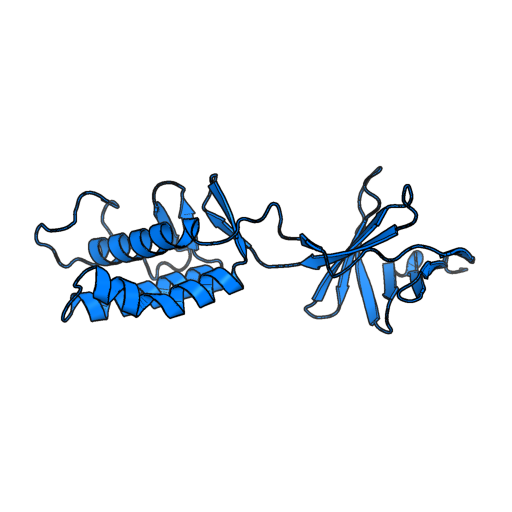7 N N . GLY A 1 89 ? -6.018 -7.150 7.400 1.00 98.44 89 GLY A N 1
ATOM 728 C CA . GLY A 1 89 ? -5.538 -7.688 8.667 1.00 98.44 89 GLY A CA 1
ATOM 729 C C . GLY A 1 89 ? -6.351 -7.209 9.866 1.00 98.44 89 GLY A C 1
ATOM 730 O O . GLY A 1 89 ? -6.749 -8.029 10.696 1.00 98.44 89 GLY A O 1
ATOM 731 N N . LEU A 1 90 ? -6.666 -5.914 9.912 1.00 98.50 90 LEU A N 1
ATOM 732 C CA . LEU A 1 90 ? -7.512 -5.319 10.941 1.00 98.50 90 LEU A CA 1
ATOM 733 C C . LEU A 1 90 ? -8.929 -5.906 10.879 1.00 98.50 90 LEU A C 1
ATOM 735 O O . LEU A 1 90 ? -9.391 -6.500 11.844 1.00 98.50 90 LEU A O 1
ATOM 739 N N . TYR A 1 91 ? -9.610 -5.891 9.730 1.00 98.56 91 TYR A N 1
ATOM 740 C CA . TYR A 1 91 ? -10.960 -6.475 9.660 1.00 98.56 91 TYR A CA 1
ATOM 741 C C . TYR A 1 91 ? -11.022 -7.935 10.137 1.00 98.56 91 TYR A C 1
ATOM 743 O O . TYR A 1 91 ? -11.962 -8.314 10.835 1.00 98.56 91 TYR A O 1
ATOM 751 N N . ARG A 1 92 ? -9.998 -8.741 9.827 1.00 98.31 92 ARG A N 1
ATOM 752 C CA . ARG A 1 92 ? -9.917 -10.147 10.253 1.00 98.31 92 ARG A CA 1
ATOM 753 C C . ARG A 1 92 ? -9.776 -10.321 11.770 1.00 98.31 92 ARG A C 1
ATOM 755 O O . ARG A 1 92 ? -10.195 -11.349 12.291 1.00 98.31 92 ARG A O 1
ATOM 762 N N . ASN A 1 93 ? -9.176 -9.360 12.471 1.00 97.94 93 ASN A N 1
ATOM 763 C CA . ASN A 1 93 ? -8.797 -9.501 13.881 1.00 97.94 93 ASN A CA 1
ATOM 764 C C . ASN A 1 93 ? -9.715 -8.757 14.865 1.00 97.94 93 ASN A C 1
ATOM 766 O O . ASN A 1 93 ? -9.469 -8.822 16.069 1.00 97.94 93 ASN A O 1
ATOM 770 N N . ILE A 1 94 ? -10.782 -8.102 14.391 1.00 98.00 94 ILE A N 1
ATOM 771 C CA . ILE A 1 94 ? -11.740 -7.390 15.255 1.00 98.00 94 ILE A CA 1
ATOM 772 C C . ILE A 1 94 ? -12.308 -8.322 16.337 1.00 98.00 94 ILE A C 1
ATOM 774 O O . ILE A 1 94 ? -12.241 -8.004 17.525 1.00 98.00 94 ILE A O 1
ATOM 778 N N . ASP A 1 95 ? -12.850 -9.481 15.951 1.00 96.69 95 ASP A N 1
ATOM 779 C CA . ASP A 1 95 ? -13.480 -10.395 16.913 1.00 96.69 95 ASP A CA 1
ATOM 780 C C . ASP A 1 95 ? -12.453 -11.091 17.820 1.00 96.69 95 ASP A C 1
ATOM 782 O O . ASP A 1 95 ? -12.737 -11.326 18.996 1.00 96.69 95 ASP A O 1
ATOM 786 N N . THR A 1 96 ? -11.236 -11.336 17.324 1.00 96.56 96 THR A N 1
ATOM 787 C CA . THR A 1 96 ? -10.115 -11.822 18.143 1.00 96.56 96 THR A CA 1
ATOM 788 C C . THR A 1 96 ? -9.778 -10.825 19.251 1.00 96.56 96 THR A C 1
ATOM 790 O O . THR A 1 96 ? -9.661 -11.215 20.412 1.00 96.56 96 THR A O 1
ATOM 793 N N . TYR A 1 97 ? -9.680 -9.530 18.931 1.00 94.88 97 TYR A N 1
ATOM 794 C CA . TYR A 1 97 ? -9.409 -8.497 19.932 1.00 94.88 97 TYR A CA 1
ATOM 795 C C . TYR A 1 97 ? -10.553 -8.372 20.946 1.00 94.88 97 TYR A C 1
ATOM 797 O O . TYR A 1 97 ? -10.299 -8.287 22.148 1.00 94.88 97 TYR A O 1
ATOM 805 N N . ILE A 1 98 ? -11.812 -8.430 20.491 1.00 93.75 98 ILE A N 1
ATOM 806 C CA . ILE A 1 98 ? -12.999 -8.454 21.366 1.00 93.75 98 ILE A CA 1
ATOM 807 C C . ILE A 1 98 ? -12.929 -9.620 22.353 1.00 93.75 98 ILE A C 1
ATOM 809 O O . ILE A 1 98 ? -13.181 -9.424 23.545 1.00 93.75 98 ILE A O 1
ATOM 813 N N . HIS A 1 99 ? -12.593 -10.816 21.865 1.00 94.56 99 HIS A N 1
ATOM 814 C CA . HIS A 1 99 ? -12.485 -12.016 22.685 1.00 94.56 99 HIS A CA 1
ATOM 815 C C . HIS A 1 99 ? -11.358 -11.895 23.716 1.00 94.56 99 HIS A C 1
ATOM 817 O O . HIS A 1 99 ? -11.612 -12.033 24.914 1.00 94.56 99 HIS A O 1
ATOM 823 N N . ASN A 1 100 ? -10.146 -11.558 23.267 1.00 92.56 100 ASN A N 1
ATOM 824 C CA . ASN A 1 100 ? -8.958 -11.462 24.119 1.00 92.56 100 ASN A CA 1
ATOM 825 C C . ASN A 1 100 ? -9.101 -10.390 25.209 1.00 92.56 100 ASN A C 1
ATOM 827 O O . ASN A 1 100 ? -8.622 -10.579 26.324 1.00 92.56 100 ASN A O 1
ATOM 831 N N . ASN A 1 101 ? -9.814 -9.299 24.918 1.00 87.81 101 ASN A N 1
ATOM 832 C CA . ASN A 1 101 ? -10.060 -8.210 25.865 1.00 87.81 101 ASN A CA 1
ATOM 833 C C . ASN A 1 101 ? -11.384 -8.342 26.632 1.00 87.81 101 ASN A C 1
ATOM 835 O O . ASN A 1 101 ? -11.791 -7.414 27.334 1.00 87.81 101 ASN A O 1
ATOM 839 N N . ASN A 1 102 ? -12.074 -9.485 26.517 1.00 89.94 102 ASN A N 1
ATOM 840 C CA . ASN A 1 102 ? -13.317 -9.775 27.237 1.00 89.94 102 ASN A CA 1
ATOM 841 C C . ASN A 1 102 ? -14.386 -8.669 27.055 1.00 89.94 102 ASN A C 1
ATOM 843 O O . ASN A 1 102 ? -15.146 -8.348 27.978 1.00 89.94 102 ASN A O 1
ATOM 847 N N . LEU A 1 103 ? -14.445 -8.063 25.862 1.00 89.00 103 LEU A N 1
ATOM 848 C CA . LEU A 1 103 ? -15.435 -7.041 25.532 1.00 89.00 103 LEU A CA 1
ATOM 849 C C . LEU A 1 103 ? -16.797 -7.720 25.340 1.00 89.00 103 LEU A C 1
ATOM 851 O O . LEU A 1 103 ? -16.950 -8.626 24.523 1.00 89.00 103 LEU A O 1
ATOM 855 N N . LYS A 1 104 ? -17.808 -7.288 26.101 1.00 86.94 104 LYS A N 1
ATOM 856 C CA . LYS A 1 104 ? -19.142 -7.915 26.131 1.00 86.94 104 LYS A CA 1
ATOM 857 C C . LYS A 1 104 ? -20.267 -6.898 25.968 1.00 86.94 104 LYS A C 1
ATOM 859 O O . LYS A 1 104 ? -20.097 -5.717 26.277 1.00 86.94 104 LYS A O 1
ATOM 864 N N . GLY A 1 105 ? -21.422 -7.386 25.510 1.00 88.94 105 GLY A N 1
ATOM 865 C CA . GLY A 1 105 ? -22.640 -6.592 25.326 1.00 88.94 105 GLY A CA 1
ATOM 866 C C . GLY A 1 105 ? -22.407 -5.368 24.440 1.00 88.94 105 GLY A C 1
ATOM 867 O O . GLY A 1 105 ? -21.680 -5.439 23.445 1.00 88.94 105 GLY A O 1
ATOM 868 N N . ASP A 1 106 ? -22.969 -4.231 24.844 1.00 85.56 106 ASP A N 1
ATOM 869 C CA . ASP A 1 106 ? -22.906 -2.969 24.097 1.00 85.56 106 ASP A CA 1
ATOM 870 C C . ASP A 1 106 ? -21.479 -2.506 23.793 1.00 85.56 106 ASP A C 1
ATOM 872 O O . ASP A 1 106 ? -21.236 -1.907 22.747 1.00 85.56 106 ASP A O 1
ATOM 876 N N . LYS A 1 107 ? -20.504 -2.817 24.659 1.00 85.12 107 LYS A N 1
ATOM 877 C CA . LYS A 1 107 ? -19.100 -2.454 24.415 1.00 85.12 107 LYS A CA 1
ATOM 878 C C . LYS A 1 107 ? -18.541 -3.154 23.181 1.00 85.12 107 LYS A C 1
ATOM 880 O O . LYS A 1 107 ? -17.872 -2.510 22.383 1.00 85.12 107 LYS A O 1
ATOM 885 N N . ALA A 1 108 ? -18.838 -4.442 23.005 1.00 90.62 108 ALA A N 1
ATOM 886 C CA . ALA A 1 108 ? -18.398 -5.194 21.832 1.00 90.62 108 ALA A CA 1
ATOM 887 C C . ALA A 1 108 ? -19.083 -4.682 20.557 1.00 90.62 108 ALA A C 1
ATOM 889 O O . ALA A 1 108 ? -18.434 -4.524 19.527 1.00 90.62 108 ALA A O 1
ATOM 890 N N . VAL A 1 109 ? -20.383 -4.374 20.630 1.00 92.19 109 VAL A N 1
ATOM 891 C CA . VAL A 1 109 ? -21.144 -3.808 19.501 1.00 92.19 109 VAL A CA 1
ATOM 892 C C . VAL A 1 109 ? -20.571 -2.454 19.080 1.00 92.19 109 VAL A C 1
ATOM 894 O O . VAL A 1 109 ? -20.296 -2.238 17.900 1.00 92.19 109 VAL A O 1
ATOM 897 N N . MET A 1 110 ? -20.334 -1.563 20.045 1.00 90.81 110 MET A N 1
ATOM 898 C CA . MET A 1 110 ? -19.759 -0.244 19.795 1.00 90.81 110 MET A CA 1
ATOM 899 C C . MET A 1 110 ? -18.327 -0.346 19.269 1.00 90.81 110 MET A C 1
ATOM 901 O O . MET A 1 110 ? -18.005 0.314 18.286 1.00 90.81 110 MET A O 1
ATOM 905 N N . PHE A 1 111 ? -17.494 -1.209 19.856 1.00 92.31 111 PHE A N 1
ATOM 906 C CA . PHE A 1 111 ? -16.138 -1.443 19.366 1.00 92.31 111 PHE A CA 1
ATOM 907 C C . PHE A 1 111 ? -16.138 -1.886 17.900 1.00 92.31 111 PHE A C 1
ATOM 909 O O . PHE A 1 111 ? -15.476 -1.243 17.094 1.00 92.31 111 PHE A O 1
ATOM 916 N N . ARG A 1 112 ? -16.939 -2.895 17.511 1.00 96.88 112 ARG A N 1
ATOM 917 C CA . ARG A 1 112 ? -17.027 -3.325 16.097 1.00 96.88 112 ARG A CA 1
ATOM 918 C C . ARG A 1 112 ? -17.406 -2.181 15.171 1.00 96.88 112 ARG A C 1
ATOM 920 O O . ARG A 1 112 ? -16.790 -2.010 14.123 1.00 96.88 112 ARG A O 1
ATOM 927 N N . LYS A 1 113 ? -18.419 -1.401 15.558 1.00 95.06 113 LYS A N 1
ATOM 928 C CA . LYS A 1 113 ? -18.901 -0.269 14.765 1.00 95.06 113 LYS A CA 1
ATOM 929 C C . LYS A 1 113 ? -17.784 0.747 14.522 1.00 95.06 113 LYS A C 1
ATOM 931 O O . LYS A 1 113 ? -17.542 1.116 13.378 1.00 95.06 113 LYS A O 1
ATOM 936 N N . TYR A 1 114 ? -17.112 1.196 15.580 1.00 94.44 114 TYR A N 1
ATOM 937 C CA . TYR A 1 114 ? -16.091 2.238 15.462 1.00 94.44 114 TYR A CA 1
ATOM 938 C C . TYR A 1 114 ? -14.768 1.724 14.896 1.00 94.44 114 TYR A C 1
ATOM 940 O O . TYR A 1 114 ? -14.131 2.458 14.147 1.00 94.44 114 TYR A O 1
ATOM 948 N N . ALA A 1 115 ? -14.412 0.460 15.138 1.00 96.94 115 ALA A N 1
ATOM 949 C CA . ALA A 1 115 ? -13.326 -0.208 14.429 1.00 96.94 115 ALA A CA 1
ATOM 950 C C . ALA A 1 115 ? -13.590 -0.209 12.923 1.00 96.94 115 ALA A C 1
ATOM 952 O O . ALA A 1 115 ? -12.738 0.232 12.162 1.00 96.94 115 ALA A O 1
ATOM 953 N N . GLY A 1 116 ? -14.792 -0.596 12.486 1.00 97.81 116 GLY A N 1
ATOM 954 C CA . GLY A 1 116 ? -15.157 -0.560 11.069 1.00 97.81 116 GLY A CA 1
ATOM 955 C C . GLY A 1 116 ? -15.062 0.840 10.455 1.00 97.81 116 GLY A C 1
ATOM 956 O O . GLY A 1 116 ? -14.521 0.994 9.365 1.00 97.81 116 GLY A O 1
ATOM 957 N N . ILE A 1 117 ? -15.522 1.876 11.166 1.00 96.00 117 ILE A N 1
ATOM 958 C CA . ILE A 1 117 ? -15.416 3.264 10.685 1.00 96.00 117 ILE A CA 1
ATOM 959 C C . ILE A 1 117 ? -13.947 3.698 10.582 1.00 96.00 117 ILE A C 1
ATOM 961 O O . ILE A 1 117 ? -13.562 4.284 9.574 1.00 96.00 117 ILE A O 1
ATOM 965 N N . MET A 1 118 ? -13.121 3.401 11.589 1.00 96.62 118 MET A N 1
ATOM 966 C CA . MET A 1 118 ? -11.711 3.797 11.595 1.00 96.62 118 MET A CA 1
ATOM 967 C C . MET A 1 118 ? -10.883 3.041 10.559 1.00 96.62 118 MET A C 1
ATOM 969 O O . MET A 1 118 ? -10.086 3.658 9.858 1.00 96.62 118 MET A O 1
ATOM 973 N N . ILE A 1 119 ? -11.117 1.740 10.388 1.00 98.38 119 ILE A N 1
ATOM 974 C CA . ILE A 1 119 ? -10.476 0.942 9.337 1.00 98.38 119 ILE A CA 1
ATOM 975 C C . ILE A 1 119 ? -10.909 1.441 7.951 1.00 98.38 119 ILE A C 1
ATOM 977 O O . ILE A 1 119 ? -10.065 1.582 7.068 1.00 98.38 119 ILE A O 1
ATOM 981 N N . GLY A 1 120 ? -12.193 1.766 7.763 1.00 98.06 120 GLY A N 1
ATOM 982 C CA . GLY A 1 120 ? -12.681 2.403 6.536 1.00 98.06 120 GLY A CA 1
ATOM 983 C C . GLY A 1 120 ? -11.998 3.745 6.265 1.00 98.06 120 GLY A C 1
ATOM 984 O O . GLY A 1 120 ? -11.549 3.995 5.155 1.00 98.06 120 GLY A O 1
ATOM 985 N N . GLY A 1 121 ? -11.809 4.572 7.293 1.00 97.50 121 GLY A N 1
ATOM 986 C CA . GLY A 1 121 ? -11.070 5.824 7.156 1.00 97.50 121 GLY A CA 1
ATOM 987 C C . GLY A 1 121 ? -9.577 5.635 6.845 1.00 97.50 121 GLY A C 1
ATOM 988 O O . GLY A 1 121 ? -9.005 6.425 6.099 1.00 97.50 121 GLY A O 1
ATOM 989 N N . ILE A 1 122 ? -8.935 4.573 7.351 1.00 97.69 122 ILE A N 1
ATOM 990 C CA . ILE A 1 122 ? -7.571 4.192 6.937 1.00 97.69 122 ILE A CA 1
ATOM 991 C C . ILE A 1 122 ? -7.559 3.823 5.452 1.00 97.69 122 ILE A C 1
ATOM 993 O O . ILE A 1 122 ? -6.710 4.312 4.710 1.00 97.69 122 ILE A O 1
ATOM 997 N N . GLN A 1 123 ? -8.506 2.993 5.011 1.00 97.94 123 GLN A N 1
ATOM 998 C CA . GLN A 1 123 ? -8.639 2.578 3.614 1.00 97.94 123 GLN A CA 1
ATOM 999 C C . GLN A 1 123 ? -8.801 3.787 2.678 1.00 97.94 123 GLN A C 1
ATOM 1001 O O . GLN A 1 123 ? -8.084 3.891 1.677 1.00 97.94 123 GLN A O 1
ATOM 1006 N N . ASP A 1 124 ? -9.673 4.720 3.056 1.00 96.94 124 ASP A N 1
ATOM 1007 C CA . ASP A 1 124 ? -10.006 5.922 2.288 1.00 96.94 124 ASP A CA 1
ATOM 1008 C C . ASP A 1 124 ? -8.946 7.037 2.411 1.00 96.94 124 ASP A C 1
ATOM 1010 O O . ASP A 1 124 ? -9.023 8.046 1.711 1.00 96.94 124 ASP A O 1
ATOM 1014 N N . GLY A 1 125 ? -7.942 6.875 3.283 1.00 96.06 125 GLY A N 1
ATOM 1015 C CA . GLY A 1 125 ? -6.890 7.872 3.509 1.00 96.06 125 GLY A CA 1
ATOM 1016 C C . GLY A 1 125 ? -7.352 9.109 4.288 1.00 96.06 125 GLY A C 1
ATOM 1017 O O . GLY A 1 125 ? -6.744 10.171 4.179 1.00 96.06 125 GLY A O 1
ATOM 1018 N N . THR A 1 126 ? -8.430 8.996 5.067 1.00 96.00 126 THR A N 1
ATOM 1019 C CA . THR A 1 126 ? -8.980 10.090 5.886 1.00 96.00 126 THR A CA 1
ATOM 1020 C C . THR A 1 126 ? -8.497 10.061 7.336 1.00 96.00 126 THR A C 1
ATOM 1022 O O . THR A 1 126 ? -8.755 11.008 8.082 1.00 96.00 126 THR A O 1
ATOM 1025 N N . ILE A 1 127 ? -7.802 8.989 7.735 1.00 95.19 127 ILE A N 1
ATOM 1026 C CA . ILE A 1 127 ? -7.227 8.809 9.070 1.00 95.19 127 ILE A CA 1
ATOM 1027 C C . ILE A 1 127 ? -5.720 9.018 9.036 1.00 95.19 127 ILE A C 1
ATOM 1029 O O . ILE A 1 127 ? -5.003 8.298 8.343 1.00 95.19 127 ILE A O 1
ATOM 1033 N N . THR A 1 128 ? -5.245 9.929 9.881 1.00 92.62 128 THR A N 1
ATOM 1034 C CA . THR A 1 128 ? -3.823 10.053 10.227 1.00 92.62 128 THR A CA 1
ATOM 1035 C C . THR A 1 128 ? -3.623 9.550 11.648 1.00 92.62 128 THR A C 1
ATOM 1037 O O . THR A 1 128 ? -4.350 9.970 12.547 1.00 92.62 128 THR A O 1
ATOM 1040 N N . MET A 1 129 ? -2.636 8.679 11.861 1.00 92.50 129 MET A N 1
ATOM 1041 C CA . MET A 1 129 ? -2.296 8.119 13.172 1.00 92.50 129 MET A CA 1
ATOM 1042 C C . MET A 1 129 ? -0.909 8.587 13.610 1.00 92.50 129 MET A C 1
ATOM 1044 O O . MET A 1 129 ? 0.077 8.370 12.908 1.00 92.50 129 MET A O 1
ATOM 1048 N N . ASN A 1 130 ? -0.822 9.182 14.797 1.00 90.69 130 ASN A N 1
ATOM 1049 C CA . ASN A 1 130 ? 0.441 9.586 15.404 1.00 90.69 130 ASN A CA 1
ATOM 1050 C C . ASN A 1 130 ? 1.115 8.414 16.138 1.00 90.69 130 ASN A C 1
ATOM 1052 O O . ASN A 1 130 ? 0.457 7.463 16.570 1.00 90.69 130 ASN A O 1
ATOM 1056 N N . ASN A 1 131 ? 2.426 8.515 16.370 1.00 84.75 131 ASN A N 1
ATOM 1057 C CA . ASN A 1 131 ? 3.207 7.526 17.127 1.00 84.75 131 ASN A CA 1
ATOM 1058 C C . ASN A 1 131 ? 2.619 7.179 18.514 1.00 84.75 131 ASN A C 1
ATOM 1060 O O . ASN A 1 131 ? 2.691 6.042 18.972 1.00 84.75 131 ASN A O 1
ATOM 1064 N N . ASN A 1 132 ? 1.988 8.145 19.182 1.00 80.69 132 ASN A N 1
ATOM 1065 C CA . ASN A 1 132 ? 1.414 7.985 20.515 1.00 80.69 132 ASN A CA 1
ATOM 1066 C C . ASN A 1 132 ? 0.005 7.367 20.515 1.00 80.69 132 ASN A C 1
ATOM 1068 O O . ASN A 1 132 ? -0.535 7.126 21.595 1.00 80.69 132 ASN A O 1
ATOM 1072 N N . GLY A 1 133 ? -0.580 7.102 19.345 1.00 79.19 133 GLY A N 1
ATOM 1073 C CA . GLY A 1 133 ? -1.918 6.534 19.201 1.00 79.19 133 GLY A CA 1
ATOM 1074 C C . GLY A 1 133 ? -3.070 7.520 19.111 1.00 79.19 133 GLY A C 1
ATOM 1075 O O . GLY A 1 133 ? -4.207 7.110 18.895 1.00 79.19 133 GLY A O 1
ATOM 1076 N N . SER A 1 134 ? -2.791 8.814 19.254 1.00 85.56 134 SER A N 1
ATOM 1077 C CA . SER A 1 134 ? -3.759 9.831 18.856 1.00 85.56 134 SER A CA 1
ATOM 1078 C C . SER A 1 134 ? -3.927 9.812 17.339 1.00 85.56 134 SER A C 1
ATOM 1080 O O . SER A 1 134 ? -2.980 9.545 16.597 1.00 85.56 134 SER A O 1
ATOM 1082 N N . PHE A 1 135 ? -5.127 10.131 16.876 1.00 89.88 135 PHE A N 1
ATOM 1083 C CA . PHE A 1 135 ? -5.448 10.148 15.458 1.00 89.88 135 PHE A CA 1
ATOM 1084 C C . PHE A 1 135 ? -6.312 11.357 15.107 1.00 89.88 135 PHE A C 1
ATOM 1086 O O . PHE A 1 135 ? -6.934 11.973 15.974 1.00 89.88 135 PHE A O 1
ATOM 1093 N N . THR A 1 136 ? -6.363 11.681 13.822 1.00 90.81 136 THR A N 1
ATOM 1094 C CA . THR A 1 136 ? -7.284 12.675 13.263 1.00 90.81 136 THR A CA 1
ATOM 1095 C C . THR A 1 136 ? -8.103 12.042 12.152 1.00 90.81 136 THR A C 1
ATOM 1097 O O . THR A 1 136 ? -7.550 11.304 11.341 1.00 90.81 136 THR A O 1
ATOM 1100 N N . ASP A 1 137 ? -9.393 12.367 12.097 1.00 91.94 137 ASP A N 1
ATOM 1101 C CA . ASP A 1 137 ? -10.311 11.970 11.028 1.00 91.94 137 ASP A CA 1
ATOM 1102 C C . ASP A 1 137 ? -10.797 13.212 10.283 1.00 91.94 137 ASP A C 1
ATOM 1104 O O . ASP A 1 137 ? -11.545 14.022 10.836 1.00 91.94 137 ASP A O 1
ATOM 1108 N N . SER A 1 138 ? -10.394 13.355 9.022 1.00 92.25 138 SER A N 1
ATOM 1109 C CA . SER A 1 138 ? -10.778 14.506 8.199 1.00 92.25 138 SER A CA 1
ATOM 1110 C C . SER A 1 138 ? -12.269 14.536 7.842 1.00 92.25 138 SER A C 1
ATOM 1112 O O . SER A 1 138 ? -12.774 15.583 7.441 1.00 92.25 138 SER A O 1
ATOM 1114 N N . THR A 1 139 ? -12.997 13.427 8.017 1.00 90.06 139 THR A N 1
ATOM 1115 C CA . THR A 1 139 ? -14.448 13.363 7.768 1.00 90.06 139 THR A CA 1
ATOM 1116 C C . THR A 1 139 ? -15.293 13.763 8.976 1.00 90.06 139 THR A C 1
ATOM 1118 O O . THR A 1 139 ? -16.495 13.990 8.832 1.00 90.06 139 THR A O 1
ATOM 1121 N N . GLY A 1 140 ? -14.694 13.817 10.171 1.00 84.69 140 GLY A N 1
ATOM 1122 C CA . GLY A 1 140 ? -15.395 14.079 11.431 1.00 84.69 140 GLY A CA 1
ATOM 1123 C C . GLY A 1 140 ? -16.288 12.934 11.930 1.00 84.69 140 GLY A C 1
ATOM 1124 O O . GLY A 1 140 ? -16.965 13.095 12.942 1.00 84.69 140 GLY A O 1
ATOM 1125 N N . LYS A 1 141 ? -16.294 11.760 11.282 1.00 85.25 141 LYS A N 1
ATOM 1126 C CA . LYS A 1 141 ? -17.090 10.593 11.714 1.00 85.25 141 LYS A CA 1
ATOM 1127 C C . LYS A 1 141 ? -16.617 10.019 13.053 1.00 85.25 141 LYS A C 1
ATOM 1129 O O . LYS A 1 141 ? -17.406 9.379 13.752 1.00 85.25 141 LYS A O 1
ATOM 1134 N N . LEU A 1 142 ? -15.351 10.238 13.402 1.00 82.88 142 LEU A N 1
ATOM 1135 C CA . LEU A 1 142 ? -14.722 9.806 14.654 1.00 82.88 142 LEU A CA 1
ATOM 1136 C C . LEU A 1 142 ? -14.391 10.971 15.602 1.00 82.88 142 LEU A C 1
ATOM 1138 O O . LEU A 1 142 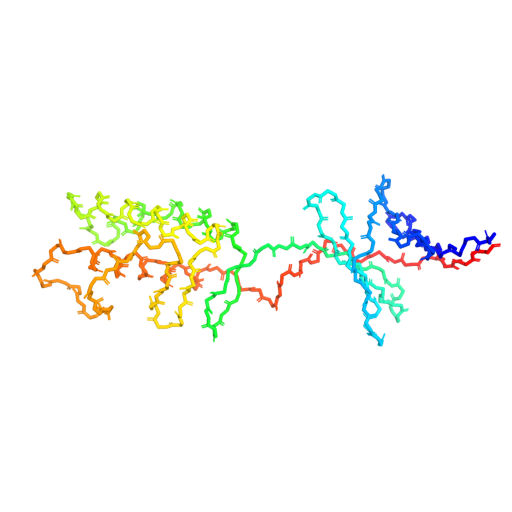? -13.564 10.808 16.495 1.00 82.88 142 LEU A O 1
ATOM 1142 N N . SER A 1 143 ? -15.002 12.149 15.431 1.00 69.31 143 SER A N 1
ATOM 1143 C CA . SER A 1 143 ? -14.762 13.269 16.347 1.00 69.31 143 SER A CA 1
ATOM 1144 C C . SER A 1 143 ? -15.283 12.953 17.750 1.00 69.31 143 SER A C 1
ATOM 1146 O O . SER A 1 143 ? -16.433 12.525 17.899 1.00 69.31 143 SER A O 1
ATOM 1148 N N . SER A 1 144 ? -14.491 13.239 18.780 1.00 62.41 144 SER A N 1
ATOM 1149 C CA . SER A 1 144 ? -14.970 13.233 20.158 1.00 62.41 144 SER A CA 1
ATOM 1150 C C . SER A 1 144 ? -14.463 14.437 20.952 1.00 62.41 144 SER A C 1
ATOM 1152 O O . SER A 1 144 ? -13.491 15.095 20.594 1.00 62.41 144 SER A O 1
ATOM 1154 N N . ASP A 1 145 ? -15.204 14.772 22.002 1.00 55.28 145 ASP A N 1
ATOM 1155 C CA . ASP A 1 145 ? -15.068 15.975 22.834 1.00 55.28 145 ASP A CA 1
ATOM 1156 C C . ASP A 1 145 ? -14.039 15.838 23.973 1.00 55.28 145 ASP A C 1
ATOM 1158 O O . ASP A 1 145 ? -13.928 16.727 24.817 1.00 55.28 145 ASP A O 1
ATOM 1162 N N . GLY A 1 146 ? -13.311 14.720 24.037 1.00 49.47 146 GLY A N 1
ATOM 1163 C CA . GLY A 1 146 ? -12.437 14.370 25.154 1.00 49.47 146 GLY A CA 1
ATOM 1164 C C . GLY A 1 146 ? -11.034 13.948 24.726 1.00 49.47 146 GLY A C 1
ATOM 1165 O O . GLY A 1 146 ? -10.791 13.518 23.603 1.00 49.47 146 GLY A O 1
ATOM 1166 N N . THR A 1 147 ? -10.088 14.084 25.652 1.00 53.66 147 THR A N 1
ATOM 1167 C CA . THR A 1 147 ? -8.681 13.716 25.4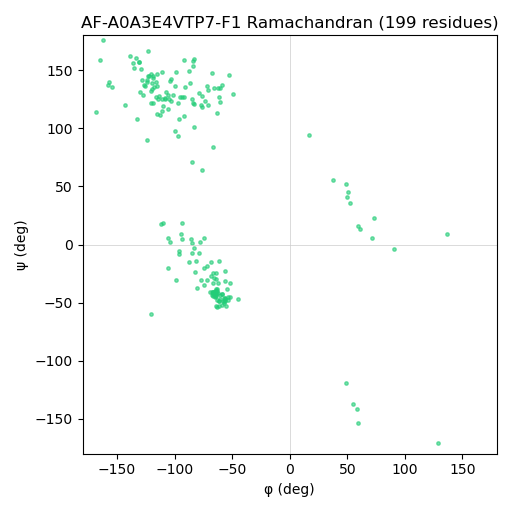65 1.00 53.66 147 THR A CA 1
ATOM 1168 C C . THR A 1 147 ? -8.490 12.198 25.430 1.00 53.66 147 THR A C 1
ATOM 1170 O O . THR A 1 147 ? -9.031 11.479 26.270 1.00 53.66 147 THR A O 1
ATOM 1173 N N . PHE A 1 148 ? -7.671 11.723 24.488 1.00 54.53 148 PHE A N 1
ATOM 1174 C CA . PHE A 1 148 ? -7.199 10.339 24.407 1.00 54.53 148 PHE A CA 1
ATOM 1175 C C . PHE A 1 148 ? -6.408 9.961 25.676 1.00 54.53 148 PHE A C 1
ATOM 1177 O O . PHE A 1 148 ? -5.423 10.620 26.005 1.00 54.53 148 PHE A O 1
ATOM 1184 N N . ASP A 1 149 ? -6.834 8.913 26.390 1.00 52.81 149 ASP A N 1
ATOM 1185 C CA . ASP A 1 149 ? -6.206 8.431 27.630 1.00 52.81 149 ASP A CA 1
ATOM 1186 C C . ASP A 1 149 ? -6.032 6.904 27.577 1.00 52.81 149 ASP A C 1
ATOM 1188 O O . ASP A 1 149 ? -7.003 6.147 27.673 1.00 52.81 149 ASP A O 1
ATOM 1192 N N . LYS A 1 150 ? -4.775 6.459 27.425 1.00 51.41 150 LYS A N 1
ATOM 1193 C CA . LYS A 1 150 ? -4.372 5.039 27.389 1.00 51.41 150 LYS A CA 1
ATOM 1194 C C . LYS A 1 150 ? -4.458 4.344 28.753 1.00 51.41 150 LYS A C 1
ATOM 1196 O O . LYS A 1 150 ? -4.482 3.121 28.809 1.00 51.41 150 LYS A O 1
ATOM 1201 N N . THR A 1 151 ? -4.498 5.088 29.860 1.00 53.22 151 THR A N 1
ATOM 1202 C CA . THR A 1 151 ? -4.442 4.525 31.226 1.00 53.22 151 THR A CA 1
ATOM 1203 C C . THR A 1 151 ? -5.808 4.071 31.755 1.00 53.22 151 THR A C 1
ATOM 1205 O O . THR A 1 151 ? -5.937 3.598 32.886 1.00 53.22 151 THR A O 1
ATOM 1208 N N . TRP A 1 152 ? -6.851 4.200 30.935 1.00 52.66 152 TRP A N 1
ATOM 1209 C CA . TRP A 1 152 ? -8.243 4.169 31.367 1.00 52.66 152 TRP A CA 1
ATOM 1210 C C . TRP A 1 152 ? -8.919 2.784 31.293 1.00 52.66 152 TRP A C 1
ATOM 1212 O O . TRP A 1 152 ? -10.143 2.692 31.325 1.00 52.66 152 TRP A O 1
ATOM 1222 N N . THR A 1 153 ? -8.209 1.657 31.229 1.00 50.28 153 THR A N 1
ATOM 1223 C CA . THR A 1 153 ? -8.868 0.333 31.247 1.00 50.28 153 THR A CA 1
ATOM 1224 C C . THR A 1 153 ? -9.552 0.058 32.603 1.00 50.28 153 THR A C 1
ATOM 1226 O O . THR A 1 153 ? -8.982 -0.591 33.475 1.00 50.28 153 THR A O 1
ATOM 1229 N N . GLY A 1 154 ? -10.789 0.545 32.813 1.00 47.22 154 GLY A N 1
ATOM 1230 C CA . GLY A 1 154 ? -11.680 0.044 33.872 1.00 47.22 154 GLY A CA 1
ATOM 1231 C C . GLY A 1 154 ? -12.493 1.011 34.751 1.00 47.22 154 GLY A C 1
ATOM 1232 O O . GLY A 1 154 ? -13.109 0.514 35.692 1.00 47.22 154 GLY A O 1
ATOM 1233 N N . LYS A 1 155 ? -12.588 2.334 34.522 1.00 45.19 155 LYS A N 1
ATOM 1234 C CA . LYS A 1 155 ? -13.325 3.234 35.459 1.00 45.19 155 LYS A CA 1
ATOM 1235 C C . LYS A 1 155 ? -14.453 4.062 34.818 1.00 45.19 155 LYS A C 1
ATOM 1237 O O . LYS A 1 155 ? -14.253 5.184 34.390 1.00 45.19 155 LYS A O 1
ATOM 1242 N N . LYS A 1 156 ? -15.665 3.487 34.800 1.00 46.62 156 LYS A N 1
ATOM 1243 C CA . LYS A 1 156 ? -17.009 4.047 34.486 1.00 46.62 156 LYS A CA 1
ATOM 1244 C C . LYS A 1 156 ? -17.095 5.407 33.741 1.00 46.62 156 LYS A C 1
ATOM 1246 O O . LYS A 1 156 ? -17.244 6.458 34.355 1.00 46.62 156 LYS A O 1
ATOM 1251 N N . LYS A 1 157 ? -17.211 5.325 32.407 1.00 46.12 157 LYS A N 1
ATOM 1252 C CA . LYS A 1 157 ? -18.098 6.115 31.521 1.00 46.12 157 LYS A CA 1
ATOM 1253 C C . LYS A 1 157 ? -18.081 5.452 30.131 1.00 46.12 157 LYS A C 1
ATOM 1255 O O . LYS A 1 157 ? -17.042 5.400 29.492 1.00 46.12 157 LYS A O 1
ATOM 1260 N N . ASN A 1 158 ? -19.196 4.887 29.666 1.00 56.19 158 ASN A N 1
ATOM 1261 C CA . ASN A 1 158 ? -19.328 4.357 28.297 1.00 56.19 158 ASN A CA 1
ATOM 1262 C C . ASN A 1 158 ? -19.506 5.527 27.311 1.00 56.19 158 ASN A C 1
ATOM 1264 O O . ASN A 1 158 ? -20.579 5.708 26.746 1.00 56.19 158 ASN A O 1
ATOM 1268 N N . THR A 1 159 ? -18.500 6.387 27.181 1.00 68.94 159 THR A N 1
ATOM 1269 C CA . THR A 1 159 ? -18.517 7.501 26.227 1.00 68.94 159 THR A CA 1
ATOM 1270 C C . THR A 1 159 ? -17.886 7.072 24.910 1.00 68.94 159 THR A C 1
ATOM 1272 O O . THR A 1 159 ? -17.097 6.126 24.860 1.00 68.94 159 THR A O 1
ATOM 1275 N N . LEU A 1 160 ? -18.221 7.795 23.843 1.00 77.31 160 LEU A N 1
ATOM 1276 C CA . LEU A 1 160 ? -17.624 7.618 22.523 1.00 77.31 160 LEU A CA 1
ATOM 1277 C C . LEU A 1 160 ? -16.084 7.659 22.579 1.00 77.31 160 LEU A C 1
ATOM 1279 O O . LEU A 1 160 ? -15.448 6.751 22.054 1.00 77.31 160 LEU A O 1
ATOM 1283 N N . ASN A 1 161 ? -15.512 8.622 23.317 1.00 78.25 161 ASN A N 1
ATOM 1284 C CA . ASN A 1 161 ? -14.067 8.747 23.572 1.00 78.25 161 ASN A CA 1
ATOM 1285 C C . ASN A 1 161 ? -13.406 7.414 23.951 1.00 78.25 161 ASN A C 1
ATOM 1287 O O . ASN A 1 161 ? -12.385 7.037 23.393 1.00 78.25 161 ASN A O 1
ATOM 1291 N N . ASN A 1 162 ? -14.007 6.661 24.872 1.00 77.00 162 ASN A N 1
ATOM 1292 C CA . ASN A 1 162 ? -13.379 5.452 25.396 1.00 77.00 162 ASN A CA 1
ATOM 1293 C C . ASN A 1 162 ? -13.415 4.294 24.403 1.00 77.00 162 ASN A C 1
ATOM 1295 O O . ASN A 1 162 ? -12.474 3.509 24.338 1.00 77.00 162 ASN A O 1
ATOM 1299 N N . ILE A 1 163 ? -14.484 4.196 23.612 1.00 84.44 163 ILE A N 1
ATOM 1300 C CA . ILE A 1 163 ? -14.540 3.224 22.520 1.00 84.44 163 ILE A CA 1
ATOM 1301 C C . ILE A 1 163 ? -13.510 3.581 21.446 1.00 84.44 163 ILE A C 1
ATOM 1303 O O . ILE A 1 163 ? -12.823 2.688 20.966 1.00 84.44 163 ILE A O 1
ATOM 1307 N N . LEU A 1 164 ? -13.350 4.864 21.116 1.00 87.00 164 LEU A N 1
ATOM 1308 C CA . LEU A 1 164 ? -12.338 5.315 20.159 1.00 87.00 164 LEU A CA 1
ATOM 1309 C C . LEU A 1 164 ? -10.910 5.055 20.656 1.00 87.00 164 LEU A C 1
ATOM 1311 O O . LEU A 1 164 ? -10.087 4.585 19.876 1.00 87.00 164 LEU A O 1
ATOM 1315 N N . ASN A 1 165 ? -10.635 5.260 21.949 1.00 84.75 165 ASN A N 1
ATOM 1316 C CA . ASN A 1 165 ? -9.339 4.919 22.541 1.00 84.75 165 ASN A CA 1
ATOM 1317 C C . ASN A 1 165 ? -9.044 3.419 22.408 1.00 84.75 165 ASN A C 1
ATOM 1319 O O . ASN A 1 165 ? -7.942 3.060 22.012 1.00 84.75 165 ASN A O 1
ATOM 1323 N N . LEU A 1 166 ? -10.030 2.552 22.674 1.00 87.44 166 LEU A N 1
ATOM 1324 C CA . LEU A 1 166 ? -9.884 1.101 22.495 1.00 87.44 166 LEU A CA 1
ATOM 1325 C C . LEU A 1 166 ? -9.657 0.713 21.030 1.00 87.44 166 LEU A C 1
ATOM 1327 O O . LEU A 1 166 ? -8.887 -0.195 20.748 1.00 87.44 166 LEU A O 1
ATOM 1331 N N . VAL A 1 167 ? -10.324 1.377 20.085 1.00 92.75 167 VAL A N 1
ATOM 1332 C CA . VAL A 1 167 ? -10.126 1.113 18.651 1.00 92.75 167 VAL A CA 1
ATOM 1333 C C . VAL A 1 167 ? -8.730 1.548 18.196 1.00 92.75 167 VAL A C 1
ATOM 1335 O O . VAL A 1 167 ? -8.086 0.830 17.434 1.00 92.75 167 VAL A O 1
ATOM 1338 N N . ALA A 1 168 ? -8.243 2.697 18.664 1.00 91.06 168 ALA A N 1
ATOM 1339 C CA . ALA A 1 168 ? -6.892 3.154 18.363 1.00 91.06 168 ALA A CA 1
ATOM 1340 C C . ALA A 1 168 ? -5.829 2.240 18.993 1.00 91.06 168 ALA A C 1
ATOM 1342 O O . ALA A 1 168 ? -4.868 1.884 18.318 1.00 91.06 168 ALA A O 1
ATOM 1343 N N . ASP A 1 169 ? -6.031 1.814 20.243 1.00 89.50 169 ASP A N 1
ATOM 1344 C CA . ASP A 1 169 ? -5.199 0.818 20.927 1.00 89.50 169 ASP A CA 1
ATOM 1345 C C . ASP A 1 169 ? -5.130 -0.492 20.135 1.00 89.50 169 ASP A C 1
ATOM 1347 O O . ASP A 1 169 ? -4.047 -0.948 19.790 1.00 89.50 169 ASP A O 1
ATOM 1351 N N . TYR A 1 170 ? -6.281 -1.008 19.702 1.00 94.56 170 TYR A N 1
ATOM 1352 C CA . TYR A 1 170 ? -6.361 -2.177 18.834 1.00 94.56 170 TYR A CA 1
ATOM 1353 C C . TYR A 1 170 ? -5.519 -2.054 17.551 1.00 94.56 170 TYR A C 1
ATOM 1355 O O . TYR A 1 170 ? -4.812 -2.991 17.176 1.00 94.56 170 TYR A O 1
ATOM 1363 N N . ILE A 1 171 ? -5.586 -0.910 16.864 1.00 95.62 171 ILE A N 1
ATOM 1364 C CA . ILE A 1 171 ? -4.802 -0.687 15.643 1.00 95.62 171 ILE A CA 1
ATOM 1365 C C . ILE A 1 171 ? -3.305 -0.643 15.974 1.00 95.62 171 ILE A C 1
ATOM 1367 O O . ILE A 1 171 ? -2.516 -1.275 15.276 1.00 95.62 171 ILE A O 1
ATOM 1371 N N . ILE A 1 172 ? -2.913 0.052 17.045 1.00 92.81 172 ILE A N 1
ATOM 1372 C CA . ILE A 1 172 ? -1.513 0.140 17.491 1.00 92.81 172 ILE A CA 1
ATOM 1373 C C . ILE A 1 172 ? -0.968 -1.222 17.900 1.00 92.81 172 ILE A C 1
ATOM 1375 O O . ILE A 1 172 ? 0.162 -1.530 17.548 1.00 92.81 172 ILE A O 1
ATOM 1379 N N . ASP A 1 173 ? -1.754 -2.049 18.580 1.00 92.81 173 ASP A N 1
ATOM 1380 C CA . ASP A 1 173 ? -1.368 -3.412 18.949 1.00 92.81 173 ASP A CA 1
ATOM 1381 C C . ASP A 1 173 ? -1.160 -4.304 17.718 1.00 92.81 173 ASP A C 1
ATOM 1383 O O . ASP A 1 173 ? -0.352 -5.240 17.736 1.00 92.81 173 ASP A O 1
ATOM 1387 N N . TYR A 1 174 ? -1.883 -4.028 16.630 1.00 96.38 174 TYR A N 1
ATOM 1388 C CA . TYR A 1 174 ? -1.772 -4.783 15.388 1.00 96.38 174 TYR A CA 1
ATOM 1389 C C . TYR A 1 174 ? -0.566 -4.371 14.532 1.00 96.38 174 TYR A C 1
ATOM 1391 O O . TYR A 1 174 ? 0.070 -5.235 13.927 1.00 96.38 174 TYR A O 1
ATOM 1399 N N . LEU A 1 175 ? -0.220 -3.078 14.488 1.00 95.81 175 LEU A N 1
ATOM 1400 C CA . LEU A 1 175 ? 0.830 -2.540 13.607 1.00 95.81 175 LEU A CA 1
ATOM 1401 C C . LEU A 1 175 ? 2.197 -3.255 13.747 1.00 95.81 175 LEU A C 1
ATOM 1403 O O . LEU A 1 175 ? 2.729 -3.677 12.720 1.00 95.81 175 LEU A O 1
ATOM 1407 N N . PRO A 1 176 ? 2.748 -3.503 14.956 1.00 94.56 176 PRO A N 1
ATOM 1408 C CA . PRO A 1 176 ? 4.024 -4.205 15.130 1.00 94.56 176 PRO A CA 1
ATOM 1409 C C . PRO A 1 176 ? 4.053 -5.646 14.608 1.00 94.56 176 PRO A C 1
ATOM 1411 O O . PRO A 1 176 ? 5.126 -6.233 14.488 1.00 94.56 176 PRO A O 1
ATOM 1414 N N . GLN A 1 177 ? 2.894 -6.243 14.321 1.00 95.06 177 GLN A N 1
ATOM 1415 C CA . GLN A 1 177 ? 2.787 -7.608 13.799 1.00 95.06 177 GLN A CA 1
ATOM 1416 C C . GLN A 1 177 ? 2.942 -7.656 12.271 1.00 95.06 177 GLN A C 1
ATOM 1418 O O . GLN A 1 177 ? 2.988 -8.739 11.684 1.00 95.06 177 GLN A O 1
ATOM 1423 N N . MET A 1 178 ? 2.993 -6.495 11.612 1.00 95.88 178 MET A N 1
ATOM 1424 C CA . MET A 1 178 ? 3.104 -6.381 10.165 1.00 95.88 178 MET A CA 1
ATOM 1425 C C . MET A 1 178 ? 4.540 -6.113 9.701 1.00 95.88 178 MET A C 1
ATOM 1427 O O . MET A 1 178 ? 5.289 -5.406 10.373 1.00 95.88 178 MET A O 1
ATOM 1431 N N . PRO A 1 179 ? 4.919 -6.598 8.504 1.00 95.12 179 PRO A N 1
ATOM 1432 C CA . PRO A 1 179 ? 6.138 -6.149 7.845 1.00 95.12 179 PRO A CA 1
ATOM 1433 C C . PRO A 1 179 ? 6.090 -4.643 7.563 1.00 95.12 179 PRO A C 1
ATOM 1435 O O . PRO A 1 179 ? 5.090 -4.141 7.042 1.00 95.12 179 PRO A O 1
ATOM 1438 N N . ILE A 1 180 ? 7.190 -3.956 7.866 1.00 96.06 180 ILE A N 1
ATOM 1439 C CA . ILE A 1 180 ? 7.390 -2.546 7.521 1.00 96.06 180 ILE A CA 1
ATOM 1440 C C . ILE A 1 180 ? 7.909 -2.404 6.086 1.00 96.06 180 ILE A C 1
ATOM 1442 O O . ILE A 1 180 ? 8.486 -3.338 5.523 1.00 96.06 180 ILE A O 1
ATOM 1446 N N . LEU A 1 181 ? 7.702 -1.229 5.502 1.00 95.06 181 LEU A N 1
ATOM 1447 C CA . LEU A 1 181 ? 8.148 -0.866 4.163 1.00 95.06 181 LEU A CA 1
ATOM 1448 C C . LEU A 1 181 ? 9.107 0.321 4.214 1.00 95.06 181 LEU A C 1
ATOM 1450 O O . LEU A 1 181 ? 8.876 1.276 4.952 1.00 95.06 181 LEU A O 1
ATOM 1454 N N . ASP A 1 182 ? 10.111 0.305 3.341 1.00 93.00 182 ASP A N 1
ATOM 1455 C CA . ASP A 1 182 ? 11.011 1.449 3.149 1.00 93.00 182 ASP A CA 1
ATOM 1456 C C . ASP A 1 182 ? 10.407 2.512 2.213 1.00 93.00 182 ASP A C 1
ATOM 1458 O O . ASP A 1 182 ? 10.808 3.675 2.232 1.00 93.00 182 ASP A O 1
ATOM 1462 N N . SER A 1 183 ? 9.460 2.124 1.347 1.00 93.69 183 SER A N 1
ATOM 1463 C CA . SER A 1 183 ? 8.790 3.036 0.411 1.00 93.69 183 SER A CA 1
ATOM 1464 C C . SER A 1 183 ? 7.485 2.459 -0.155 1.00 93.69 183 SER A C 1
ATOM 1466 O O . SER A 1 183 ? 7.151 1.296 0.066 1.00 93.69 183 SER A O 1
ATOM 1468 N N . CYS A 1 184 ? 6.773 3.264 -0.950 1.00 94.25 184 CYS A N 1
ATOM 1469 C CA . CYS A 1 184 ? 5.602 2.853 -1.732 1.00 94.25 184 CYS A CA 1
ATOM 1470 C C . CYS A 1 184 ? 5.934 2.079 -3.024 1.00 94.25 184 CYS A C 1
ATOM 1472 O O . CYS A 1 184 ? 5.022 1.745 -3.779 1.00 94.25 184 CYS A O 1
ATOM 1474 N N . TRP A 1 185 ? 7.212 1.804 -3.302 1.00 95.50 185 TRP A N 1
ATOM 1475 C CA . TRP A 1 185 ? 7.652 1.065 -4.486 1.00 95.50 185 TRP A CA 1
ATOM 1476 C C . TRP A 1 185 ? 8.084 -0.346 -4.112 1.00 95.50 185 TRP A C 1
ATOM 1478 O O . TRP A 1 185 ? 9.081 -0.539 -3.417 1.00 95.50 185 TRP A O 1
ATOM 1488 N N . GLN A 1 186 ? 7.369 -1.342 -4.626 1.00 93.69 186 GLN A N 1
ATOM 1489 C CA . GLN A 1 186 ? 7.691 -2.746 -4.410 1.00 93.69 186 GLN A CA 1
ATOM 1490 C C . GLN A 1 186 ? 8.232 -3.374 -5.692 1.00 93.69 186 GLN A C 1
ATOM 1492 O O . GLN A 1 186 ? 7.580 -3.332 -6.732 1.00 93.69 186 GLN A O 1
ATOM 1497 N N . GLN A 1 187 ? 9.423 -3.971 -5.628 1.00 94.06 187 GLN A N 1
ATOM 1498 C CA . GLN A 1 187 ? 10.035 -4.598 -6.797 1.00 94.06 187 GLN A CA 1
ATOM 1499 C C . GLN A 1 187 ? 9.180 -5.763 -7.318 1.00 94.06 187 GLN A C 1
ATOM 1501 O O . GLN A 1 187 ? 8.751 -6.634 -6.558 1.00 94.06 187 GLN A O 1
ATOM 1506 N N . VAL A 1 188 ? 8.993 -5.799 -8.634 1.00 91.25 188 VAL A N 1
ATOM 1507 C CA . VAL A 1 188 ? 8.260 -6.839 -9.352 1.00 91.25 188 VAL A CA 1
ATOM 1508 C C . VAL A 1 188 ? 9.244 -7.869 -9.881 1.00 91.25 188 VAL A C 1
ATOM 1510 O O . VAL A 1 188 ? 9.973 -7.631 -10.841 1.00 91.25 188 VAL A O 1
ATOM 1513 N N . GLY A 1 189 ? 9.240 -9.051 -9.270 1.00 90.56 189 GLY A N 1
ATOM 1514 C CA . GLY A 1 189 ? 10.061 -10.167 -9.725 1.00 90.56 189 GLY A CA 1
ATOM 1515 C C . GLY A 1 189 ? 11.563 -9.858 -9.737 1.00 90.56 189 GLY A C 1
ATOM 1516 O O . GLY A 1 189 ? 12.076 -9.055 -8.955 1.00 90.56 189 GLY A O 1
ATOM 1517 N N . LYS A 1 190 ? 12.289 -10.561 -10.609 1.00 93.94 190 LYS A N 1
ATOM 1518 C CA . LYS A 1 190 ? 13.734 -10.376 -10.783 1.00 93.94 190 LYS A CA 1
ATOM 1519 C C . LYS A 1 190 ? 14.013 -9.266 -11.807 1.00 93.94 190 LYS A C 1
ATOM 1521 O O . LYS A 1 190 ? 13.228 -9.132 -12.745 1.00 93.94 190 LYS A O 1
ATOM 1526 N N . PRO A 1 191 ? 15.132 -8.530 -11.672 1.00 96.25 191 PRO A N 1
ATOM 1527 C CA . PRO A 1 191 ? 15.592 -7.594 -12.693 1.00 96.25 191 PRO A CA 1
ATOM 1528 C C . PRO A 1 191 ? 15.698 -8.235 -14.082 1.00 96.25 191 PRO A C 1
ATOM 1530 O O . PRO A 1 191 ? 16.051 -9.410 -14.211 1.00 96.25 191 PRO A O 1
ATOM 1533 N N . TYR A 1 192 ? 15.417 -7.450 -15.118 1.00 95.62 192 TYR A N 1
ATOM 1534 C CA . TYR A 1 192 ? 15.558 -7.862 -16.507 1.00 95.62 192 TYR A CA 1
ATOM 1535 C C . TYR A 1 192 ? 16.950 -7.494 -17.026 1.00 95.62 192 TYR A C 1
ATOM 1537 O O . TYR A 1 192 ? 17.231 -6.319 -17.261 1.00 95.62 192 TYR A O 1
ATOM 1545 N N . LEU A 1 193 ? 17.786 -8.507 -17.266 1.00 97.00 193 LEU A N 1
ATOM 1546 C CA . LEU A 1 193 ? 19.099 -8.326 -17.892 1.00 97.00 193 LEU A CA 1
ATOM 1547 C C . LEU A 1 193 ? 18.954 -7.740 -19.305 1.00 97.00 193 LEU A C 1
ATOM 1549 O O . LEU A 1 193 ? 18.239 -8.314 -20.132 1.00 97.00 193 LEU A O 1
ATOM 1553 N N . ILE A 1 194 ? 19.647 -6.640 -19.578 1.00 96.50 194 ILE A N 1
ATOM 1554 C CA . ILE A 1 194 ? 19.776 -5.974 -20.871 1.00 96.50 194 ILE A CA 1
ATOM 1555 C C . ILE A 1 194 ? 20.761 -6.777 -21.718 1.00 96.50 194 ILE A C 1
ATOM 1557 O O . ILE A 1 194 ? 21.918 -6.961 -21.369 1.00 96.50 194 ILE A O 1
ATOM 1561 N N . LEU A 1 195 ? 20.284 -7.253 -22.863 1.00 96.62 195 LEU A N 1
ATOM 1562 C CA . LEU A 1 195 ? 21.077 -8.017 -23.827 1.00 96.62 195 LEU A CA 1
ATOM 1563 C C . LEU A 1 195 ? 21.574 -7.127 -24.968 1.00 96.62 195 LEU A C 1
ATOM 1565 O O . LEU A 1 195 ? 22.605 -7.394 -25.580 1.00 96.62 195 LEU A O 1
ATOM 1569 N N . LYS A 1 196 ? 20.801 -6.088 -25.300 1.00 95.94 196 LYS A N 1
ATOM 1570 C CA . LYS A 1 196 ? 21.119 -5.139 -26.367 1.00 95.94 196 LYS A CA 1
ATOM 1571 C C . LYS A 1 196 ? 20.379 -3.826 -26.151 1.00 95.94 196 LYS A C 1
ATOM 1573 O O . LYS A 1 196 ? 19.177 -3.844 -25.895 1.00 95.94 196 LYS A O 1
ATOM 1578 N N . ALA A 1 197 ? 21.058 -2.703 -26.362 1.00 94.12 197 ALA A N 1
ATOM 1579 C CA . ALA A 1 197 ? 20.453 -1.375 -26.413 1.00 94.12 197 ALA A CA 1
ATOM 1580 C C . ALA A 1 197 ? 20.671 -0.750 -27.799 1.00 94.12 197 ALA A C 1
ATOM 1582 O O . ALA A 1 197 ? 21.761 -0.843 -28.358 1.00 94.12 197 ALA A O 1
ATOM 1583 N N . ASN A 1 198 ? 1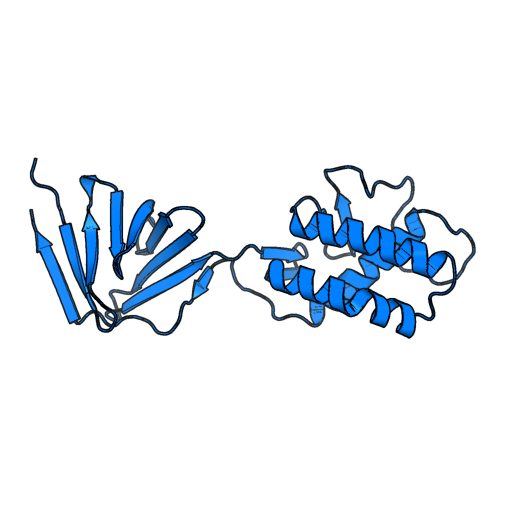9.635 -0.134 -28.370 1.00 94.69 198 ASN A N 1
ATOM 1584 C CA . ASN A 1 198 ? 19.698 0.560 -29.659 1.00 94.69 198 ASN A CA 1
ATOM 1585 C C . ASN A 1 198 ? 18.978 1.908 -29.581 1.00 94.69 198 ASN A C 1
ATOM 1587 O O . ASN A 1 198 ? 17.997 2.048 -28.850 1.00 94.69 198 ASN A O 1
ATOM 1591 N N . LYS A 1 199 ? 19.418 2.862 -30.402 1.00 94.00 199 LYS A N 1
ATOM 1592 C CA . LYS A 1 199 ? 18.740 4.138 -30.649 1.00 94.00 199 LYS A CA 1
ATOM 1593 C C . LYS A 1 199 ? 18.401 4.232 -32.137 1.00 94.00 199 LYS A C 1
ATOM 1595 O O . LYS A 1 199 ? 19.266 3.957 -32.965 1.00 94.00 199 LYS A O 1
ATOM 1600 N N . SER A 1 200 ? 17.176 4.625 -32.469 1.00 91.75 200 SER A N 1
ATOM 1601 C CA . SER A 1 200 ? 16.772 4.971 -33.837 1.00 91.75 200 SER A CA 1
ATOM 1602 C C . SER A 1 200 ? 16.221 6.391 -33.898 1.00 91.75 200 SER A C 1
ATOM 1604 O O . SER A 1 200 ? 15.562 6.826 -32.953 1.00 91.75 200 SER A O 1
ATOM 1606 N N . GLU A 1 201 ? 16.485 7.072 -35.015 1.00 85.62 201 GLU A N 1
ATOM 1607 C CA . GLU A 1 201 ? 15.997 8.415 -35.357 1.00 85.62 201 GLU A CA 1
ATOM 1608 C C . GLU A 1 201 ? 15.263 8.376 -36.701 1.00 85.62 201 GLU A C 1
ATOM 1610 O O . GLU A 1 201 ? 15.900 8.075 -37.743 1.00 85.62 201 GLU A O 1
#

Solvent-accessible surface area (backbone atoms only — not comparable to full-atom values): 11475 Å² total; per-residue (Å²): 135,71,65,42,33,42,37,37,40,31,80,77,46,54,40,38,38,34,64,88,75,39,33,36,34,47,85,98,40,67,24,42,53,79,42,70,49,68,82,94,61,40,31,35,36,30,39,41,92,93,46,49,36,38,42,33,51,42,68,94,74,37,26,41,37,45,21,40,64,48,66,65,39,59,41,40,99,74,48,31,29,55,33,68,61,49,44,55,51,50,69,71,40,51,65,56,51,32,58,77,66,69,48,57,70,69,56,35,57,49,37,54,54,53,36,52,52,52,45,49,28,49,72,73,65,38,45,49,39,42,74,88,54,54,68,50,51,80,80,53,86,78,70,61,98,62,82,88,59,90,87,59,91,81,76,91,68,99,44,70,50,56,45,50,41,51,40,36,49,53,52,57,69,49,53,82,78,50,76,75,45,97,62,49,63,44,74,52,82,72,66,29,44,54,77,46,77,48,78,48,102

Mean predicted aligned error: 6.84 Å